Protein 3WO6 (pdb70)

Solvent-accessible surface area: 13050 Å² total; per-residue (Å²): 129,160,99,83,120,79,63,113,66,101,15,88,59,48,117,137,89,6,131,58,22,22,130,52,1,24,44,19,0,104,138,63,146,32,25,18,0,85,0,0,38,65,0,2,64,78,18,51,92,78,14,52,94,56,52,90,59,27,60,70,46,62,62,30,54,68,111,17,54,99,47,15,54,56,16,106,88,78,18,86,92,102,77,88,100,72,114,64,38,46,87,87,52,114,129,48,32,114,32,41,42,76,171,110,63,42,60,81,110,62,37,71,116,20,82,64,58,62,120,44,31,40,85,4,0,49,48,0,1,79,114,8,128,86,0,96,151,50,87,33,131,122,6,45,0,16,57,81,21,183,104,8,0,100,49,1,1,100,20,4,65,99,32,37,93,77,70,84,97,107,119,78,62,33,117,74,80,28,120,73,67,11,80,114,26,35,110,44,7,72,84,52,16,1,0,8,4,10,20,72,14,22,4,9,77,39,19,38,122,71,54,132

Structure (mmCIF, N/CA/C/O backbone):
data_3WO6
#
_entry.id   3WO6
#
_cell.length_a   43.926
_cell.length_b   60.631
_cell.length_c   58.903
_cell.angle_alpha   90.000
_cell.angle_beta   100.350
_cell.angle_gamma   90.000
#
_symmetry.space_group_name_H-M   'P 1 21 1'
#
loop_
_entity.id
_entity.type
_entity.pdbx_description
1 polymer 'Membrane protein insertase YidC 2'
2 non-polymer 'CADMIUM ION'
3 non-polymer '(2R)-2,3-dihydroxypropyl (9Z)-octadec-9-enoate'
4 water water
#
loop_
_atom_site.group_PDB
_atom_site.id
_atom_site.type_symbol
_atom_site.label_atom_id
_atom_site.label_alt_id
_atom_site.label_comp_id
_atom_site.label_asym_id
_atom_site.label_entity_id
_atom_site.label_seq_id
_atom_site.pdbx_PDB_ins_code
_atom_site.Cartn_x
_atom_site.Cartn_y
_atom_site.Cartn_z
_atom_site.occupancy
_atom_site.B_iso_or_equiv
_atom_site.auth_seq_id
_atom_site.auth_comp_id
_atom_site.auth_asym_id
_atom_site.auth_atom_id
_atom_site.pdbx_PDB_model_num
ATOM 1 N N . GLY A 1 1 ? 106.326 10.542 35.537 1.00 75.84 25 GLY A N 1
ATOM 2 C CA . GLY A 1 1 ? 104.885 10.714 35.565 1.00 76.87 25 GLY A CA 1
ATOM 3 C C . GLY A 1 1 ? 104.445 11.316 36.882 1.00 76.72 25 GLY A C 1
ATOM 4 O O . GLY A 1 1 ? 105.164 11.226 37.875 1.00 78.37 25 GLY A O 1
ATOM 5 N N . GLN A 1 2 ? 103.267 11.932 36.897 1.00 77.07 26 GLN A N 1
ATOM 6 C CA . GLN A 1 2 ? 102.786 12.603 38.098 1.00 74.93 26 GLN A CA 1
ATOM 7 C C . GLN A 1 2 ? 102.648 11.617 39.250 1.00 69.83 26 GLN A C 1
ATOM 8 O O . GLN A 1 2 ? 102.417 10.427 39.035 1.00 69.99 26 GLN A O 1
ATOM 14 N N . ASP A 1 3 ? 102.809 12.120 40.470 1.00 62.14 27 ASP A N 1
ATOM 15 C CA . ASP A 1 3 ? 102.741 11.283 41.659 1.00 55.29 27 ASP A CA 1
ATOM 16 C C . ASP A 1 3 ? 101.334 10.722 41.825 1.00 52.36 27 ASP A C 1
ATOM 17 O O . ASP A 1 3 ? 100.357 11.472 41.818 1.00 49.75 27 ASP A O 1
ATOM 22 N N . PRO A 1 4 ? 101.228 9.394 41.973 1.00 50.15 28 PRO A N 1
ATOM 23 C CA . PRO A 1 4 ? 99.939 8.700 42.059 1.00 48.29 28 PRO A CA 1
ATOM 24 C C . PRO A 1 4 ? 99.237 8.886 43.402 1.00 51.28 28 PRO A C 1
ATOM 25 O O . PRO A 1 4 ? 98.143 8.355 43.580 1.00 52.28 28 PRO A O 1
ATOM 29 N N . ILE A 1 5 ? 99.847 9.623 44.326 1.00 52.79 29 ILE A N 1
ATOM 30 C CA . ILE A 1 5 ? 99.251 9.832 45.643 1.00 53.88 29 ILE A CA 1
ATOM 31 C C . ILE A 1 5 ? 97.929 10.591 45.542 1.00 54.34 29 ILE A C 1
ATOM 32 O O . ILE A 1 5 ? 97.041 10.427 46.377 1.00 54.46 29 ILE A O 1
ATOM 37 N N . THR A 1 6 ? 97.796 11.411 44.505 1.00 55.38 30 THR A N 1
ATOM 38 C CA . THR A 1 6 ? 96.588 12.199 44.312 1.00 55.59 30 THR A CA 1
ATOM 39 C C . THR A 1 6 ? 95.445 11.336 43.790 1.00 53.22 30 THR A C 1
ATOM 40 O O . THR A 1 6 ? 94.364 11.307 44.376 1.00 55.24 30 THR A O 1
ATOM 44 N N . SER A 1 7 ? 95.693 10.628 42.692 1.00 51.16 31 SER A N 1
ATOM 45 C CA . SER A 1 7 ? 94.662 9.820 42.049 1.00 50.30 31 SER A CA 1
ATOM 46 C C . SER A 1 7 ? 94.251 8.616 42.893 1.00 51.21 31 SER A C 1
ATOM 47 O O . SER A 1 7 ? 93.070 8.274 42.963 1.00 51.46 31 SER A O 1
ATOM 50 N N . GLU A 1 8 ? 95.225 7.977 43.533 1.00 51.57 32 GLU A N 1
ATOM 51 C CA . GLU A 1 8 ? 94.951 6.800 44.354 1.00 53.64 32 GLU A CA 1
ATOM 52 C C . GLU A 1 8 ? 94.135 7.137 45.597 1.00 50.00 32 GLU A C 1
ATOM 53 O O . GLU A 1 8 ? 93.210 6.409 45.951 1.00 48.48 32 GLU A O 1
ATOM 59 N N . SER A 1 9 ? 94.483 8.238 46.257 1.00 47.90 33 SER A N 1
ATOM 60 C CA . SER A 1 9 ? 93.752 8.680 47.439 1.00 47.59 33 SER A CA 1
ATOM 61 C C . SER A 1 9 ? 92.323 9.062 47.071 1.00 47.22 33 SER A C 1
ATOM 62 O O . SER A 1 9 ? 91.376 8.702 47.769 1.00 46.81 33 SER A O 1
ATOM 65 N N . GLU A 1 10 ? 92.178 9.791 45.970 1.00 47.05 34 GLU A N 1
ATOM 66 C CA . GLU A 1 10 ? 90.861 10.151 45.462 1.00 48.33 34 GLU A CA 1
ATOM 67 C C . GLU A 1 10 ? 90.128 8.912 44.961 1.00 44.17 34 GLU A C 1
ATOM 68 O O . GLU A 1 10 ? 88.903 8.827 45.046 1.00 44.07 34 GLU A O 1
ATOM 74 N N . GLY A 1 11 ? 90.888 7.951 44.446 1.00 38.90 35 GLY A N 1
ATOM 75 C CA . GLY A 1 11 ? 90.324 6.695 43.986 1.00 34.99 35 GLY A CA 1
ATOM 76 C C . GLY A 1 11 ? 89.737 5.885 45.126 1.00 38.66 35 GLY A C 1
ATOM 77 O O . GLY A 1 11 ? 88.709 5.229 44.967 1.00 40.08 35 GLY A O 1
ATOM 78 N N . ILE A 1 12 ? 90.396 5.929 46.281 1.00 42.51 36 ILE A N 1
ATOM 79 C CA . ILE A 1 12 ? 89.911 5.232 47.467 1.00 42.01 36 ILE A CA 1
ATOM 80 C C . ILE A 1 12 ? 88.615 5.866 47.956 1.00 38.96 36 ILE A C 1
ATOM 81 O O . ILE A 1 12 ? 87.656 5.169 48.291 1.00 39.72 36 ILE A O 1
ATOM 86 N N . TRP A 1 13 ? 88.593 7.194 47.979 1.00 38.10 37 TRP A N 1
ATOM 87 C CA . TRP A 1 13 ? 87.416 7.945 48.399 1.00 39.07 37 TRP A CA 1
ATOM 88 C C . TRP A 1 13 ? 86.226 7.710 47.473 1.00 37.31 37 TRP A C 1
ATOM 89 O O . TRP A 1 13 ? 85.100 7.529 47.932 1.00 39.30 37 TRP A O 1
ATOM 100 N N . ASN A 1 14 ? 86.480 7.711 46.168 1.00 36.09 38 ASN A N 1
ATOM 101 C CA . ASN A 1 14 ? 85.415 7.537 45.187 1.00 37.27 38 ASN A CA 1
ATOM 102 C C . ASN A 1 14 ? 84.826 6.129 45.168 1.00 38.67 38 ASN A C 1
ATOM 103 O O . ASN A 1 14 ? 83.616 5.957 45.028 1.00 39.63 38 ASN A O 1
ATOM 108 N N . HIS A 1 15 ? 85.687 5.127 45.311 1.00 40.42 39 HIS A N 1
ATOM 109 C CA . HIS A 1 15 ? 85.279 3.736 45.140 1.00 42.09 39 HIS A CA 1
ATOM 110 C C . HIS A 1 15 ? 84.716 3.089 46.405 1.00 43.12 39 HIS A C 1
ATOM 111 O O . HIS A 1 15 ? 83.804 2.267 46.330 1.00 44.76 39 HIS A O 1
ATOM 118 N N . PHE A 1 16 ? 85.252 3.456 47.564 1.00 44.69 40 PHE A N 1
ATOM 119 C CA . PHE A 1 16 ? 84.857 2.799 48.808 1.00 46.13 40 PHE A CA 1
ATOM 120 C C . PHE A 1 16 ? 84.003 3.670 49.725 1.00 45.95 40 PHE A C 1
ATOM 121 O O . PHE A 1 16 ? 83.452 3.185 50.712 1.00 47.34 40 PHE A O 1
ATOM 129 N N . PHE A 1 17 ? 83.890 4.953 49.401 1.00 43.79 41 PHE A N 1
ATOM 130 C CA . PHE A 1 17 ? 83.057 5.849 50.192 1.00 44.88 41 PHE A CA 1
ATOM 131 C C . PHE A 1 17 ? 81.906 6.430 49.378 1.00 45.68 41 PHE A C 1
ATOM 132 O O . PHE A 1 17 ? 80.742 6.302 49.756 1.00 44.53 41 PHE A O 1
ATOM 140 N N . VAL A 1 18 ? 82.238 7.065 48.260 1.00 45.37 42 VAL A N 1
ATOM 141 C CA . VAL A 1 18 ? 81.234 7.722 47.432 1.00 43.25 42 VAL A CA 1
ATOM 142 C C . VAL A 1 18 ? 80.344 6.719 46.705 1.00 44.94 42 VAL A C 1
ATOM 143 O O . VAL A 1 18 ? 79.116 6.818 46.755 1.00 42.96 42 VAL A O 1
ATOM 147 N N . TYR A 1 19 ? 80.965 5.754 46.034 1.00 42.95 43 TYR A N 1
ATOM 148 C CA . TYR A 1 19 ? 80.220 4.772 45.248 1.00 41.06 43 TYR A CA 1
ATOM 149 C C . TYR A 1 19 ? 79.228 3.900 46.038 1.00 43.46 43 TYR A C 1
ATOM 150 O O . TYR A 1 19 ? 78.081 3.757 45.617 1.00 41.43 43 TYR A O 1
ATOM 159 N N . PRO A 1 20 ? 79.657 3.310 47.174 1.00 47.01 44 PRO A N 1
ATOM 160 C CA . PRO A 1 20 ? 78.685 2.502 47.921 1.00 46.48 44 PRO A CA 1
ATOM 161 C C . PRO A 1 20 ? 77.492 3.326 48.400 1.00 42.09 44 PRO A C 1
ATOM 162 O O . PRO A 1 20 ? 76.369 2.822 48.423 1.00 40.23 44 PRO A O 1
ATOM 166 N N . MET A 1 21 ? 77.737 4.579 48.773 1.00 39.29 45 MET A N 1
ATOM 167 C CA . MET A 1 21 ? 76.661 5.478 49.171 1.00 39.53 45 MET A CA 1
ATOM 168 C C . MET A 1 21 ? 75.760 5.784 47.979 1.00 38.92 45 MET A C 1
ATOM 169 O O . MET A 1 21 ? 74.536 5.802 48.101 1.00 34.63 45 MET A O 1
ATOM 174 N N . SER A 1 22 ? 76.379 6.021 46.827 1.00 41.74 46 SER A N 1
ATOM 175 C CA . SER A 1 22 ? 75.644 6.309 45.601 1.00 42.38 46 SER A CA 1
ATOM 176 C C . SER A 1 22 ? 74.849 5.094 45.131 1.00 42.96 46 SER A C 1
ATOM 177 O O . SER A 1 22 ? 73.693 5.217 44.720 1.00 37.47 46 SER A O 1
ATOM 180 N N . TRP A 1 23 ? 75.47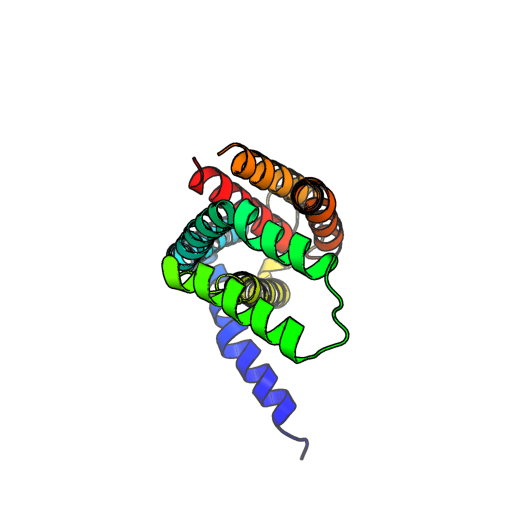8 3.924 45.193 1.00 40.96 47 TRP A N 1
ATOM 181 C CA . TRP A 1 23 ? 74.831 2.674 44.807 1.00 39.65 47 TRP A CA 1
ATOM 182 C C . TRP A 1 23 ? 73.621 2.376 45.69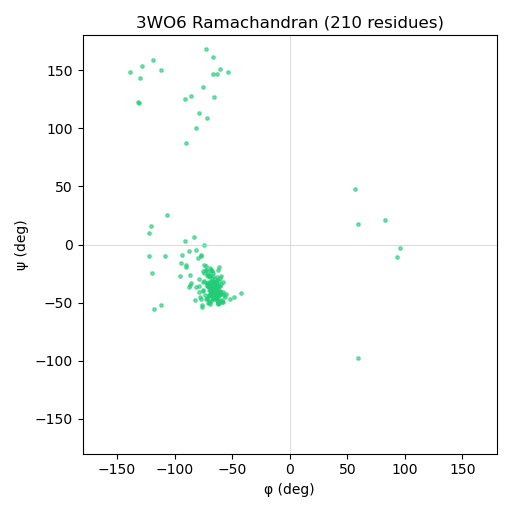2 1.00 41.43 47 TRP A C 1
ATOM 183 O O . TRP A 1 23 ? 72.605 1.872 45.219 1.00 41.76 47 TRP A O 1
ATOM 194 N N . LEU A 1 24 ? 73.739 2.698 46.976 1.00 44.28 48 LEU A N 1
ATOM 195 C CA . LEU A 1 24 ? 72.676 2.431 47.937 1.00 45.86 48 LEU A CA 1
ATOM 196 C C . LEU A 1 24 ? 71.450 3.296 47.656 1.00 45.52 48 LEU A C 1
ATOM 197 O O . LEU A 1 24 ? 70.315 2.829 47.737 1.00 43.67 48 LEU A O 1
ATOM 202 N N . ILE A 1 25 ? 71.691 4.557 47.318 1.00 45.22 49 ILE A N 1
ATOM 203 C CA . ILE A 1 25 ? 70.614 5.499 47.033 1.00 43.32 49 ILE A CA 1
ATOM 204 C C . ILE A 1 25 ? 69.851 5.127 45.760 1.00 44.87 49 ILE A C 1
ATOM 205 O O . ILE A 1 25 ? 68.620 5.115 45.747 1.00 47.83 49 ILE A O 1
ATOM 210 N N . THR A 1 26 ? 70.585 4.812 44.697 1.00 43.69 50 THR A N 1
ATOM 211 C CA . THR A 1 26 ? 69.971 4.496 43.409 1.00 43.61 50 THR A CA 1
ATOM 212 C C . THR A 1 26 ? 69.248 3.152 43.415 1.00 46.03 50 THR A C 1
ATOM 213 O O . THR A 1 26 ? 68.211 2.998 42.770 1.00 49.33 50 THR A O 1
ATOM 217 N N . THR A 1 27 ? 69.801 2.180 44.135 1.00 45.01 51 THR A N 1
ATOM 218 C CA . THR A 1 27 ? 69.194 0.855 44.220 1.00 45.57 51 THR A CA 1
ATOM 219 C C . THR A 1 27 ? 67.820 0.922 44.877 1.00 49.01 51 THR A C 1
ATOM 220 O O . THR A 1 27 ? 66.852 0.352 44.372 1.00 51.75 51 THR A O 1
ATOM 224 N N . VAL A 1 28 ? 67.742 1.624 46.002 1.00 49.71 52 VAL A N 1
ATOM 225 C CA . VAL A 1 28 ? 66.479 1.799 46.706 1.00 48.98 52 VAL A CA 1
ATOM 226 C C . VAL A 1 28 ? 65.497 2.596 45.850 1.00 48.27 52 VAL A C 1
ATOM 227 O O . VAL A 1 28 ? 64.312 2.271 45.786 1.00 49.16 52 VAL A O 1
ATOM 231 N N . ALA A 1 29 ? 66.001 3.629 45.183 1.00 46.32 53 ALA A N 1
ATOM 232 C CA . ALA A 1 29 ? 65.172 4.465 44.321 1.00 43.39 53 ALA A CA 1
ATOM 233 C C . ALA A 1 29 ? 64.602 3.675 43.146 1.00 47.83 53 ALA A C 1
ATOM 234 O O . ALA A 1 29 ? 63.446 3.860 42.766 1.00 49.91 53 ALA A O 1
ATOM 236 N N . ASN A 1 30 ? 65.418 2.797 42.572 1.00 49.76 54 ASN A N 1
ATOM 237 C CA . ASN A 1 30 ? 64.969 1.958 41.465 1.00 49.30 54 ASN A CA 1
ATOM 238 C C . ASN A 1 30 ? 63.915 0.947 41.905 1.00 49.28 54 ASN A C 1
ATOM 239 O O . ASN A 1 30 ? 63.031 0.584 41.130 1.00 48.87 54 ASN A O 1
ATOM 244 N N . LEU A 1 31 ? 64.015 0.501 43.154 1.00 48.86 55 LEU A N 1
ATOM 245 C CA . LEU A 1 31 ? 63.018 -0.390 43.734 1.00 51.60 55 LEU A CA 1
ATOM 246 C C . LEU A 1 31 ? 61.720 0.357 44.020 1.00 53.84 55 LEU A C 1
ATOM 247 O O . LEU A 1 31 ? 60.654 -0.250 44.128 1.00 56.40 55 LEU A O 1
ATOM 252 N N . LEU A 1 32 ? 61.819 1.677 44.144 1.00 51.00 56 LEU A N 1
ATOM 253 C CA . LEU A 1 32 ? 60.653 2.515 44.397 1.00 47.31 56 LEU A CA 1
ATOM 254 C C . LEU A 1 32 ? 60.263 3.306 43.151 1.00 48.76 56 LEU A C 1
ATOM 255 O O . LEU A 1 32 ? 59.649 4.369 43.245 1.00 49.63 56 LEU A O 1
ATOM 260 N N . ASN A 1 33 ? 60.630 2.773 41.988 1.00 51.50 57 ASN A N 1
ATOM 261 C CA . ASN A 1 33 ? 60.277 3.365 40.699 1.00 55.39 57 ASN A CA 1
ATOM 262 C C . ASN A 1 33 ? 60.737 4.811 40.512 1.00 53.56 57 ASN A C 1
ATOM 263 O O . ASN A 1 33 ? 59.960 5.669 40.091 1.00 56.86 57 ASN A O 1
ATOM 268 N N . GLY A 1 34 ? 62.001 5.074 40.828 1.00 45.81 58 GLY A N 1
ATOM 269 C CA . GLY A 1 34 ? 62.593 6.376 40.577 1.00 40.52 58 GLY A CA 1
ATOM 270 C C . GLY A 1 34 ? 62.307 7.424 41.636 1.00 41.49 58 GLY A C 1
ATOM 271 O O . GLY A 1 34 ? 62.410 8.622 41.372 1.00 45.04 58 GLY A O 1
ATOM 272 N N . SER A 1 35 ? 61.950 6.981 42.837 1.00 39.60 59 SER A N 1
ATOM 273 C CA . SER A 1 35 ? 61.696 7.905 43.938 1.00 37.38 59 SER A CA 1
ATOM 274 C C . SER A 1 35 ? 62.967 8.168 44.741 1.00 36.69 59 SER A C 1
ATOM 275 O O . SER A 1 35 ? 63.238 7.493 45.734 1.00 36.20 59 SER A O 1
ATOM 278 N N . TYR A 1 36 ? 63.746 9.154 44.308 1.00 35.18 60 TYR A N 1
ATOM 279 C CA . TYR A 1 36 ? 64.991 9.481 44.991 1.00 36.92 60 TYR A CA 1
ATOM 280 C C . TYR A 1 36 ? 64.748 10.211 46.308 1.00 37.57 60 TYR A C 1
ATOM 281 O O . TYR A 1 36 ? 65.630 10.274 47.162 1.00 38.17 60 TYR A O 1
ATOM 290 N N . GLY A 1 37 ? 63.545 10.752 46.470 1.00 34.55 61 GLY A N 1
ATOM 291 C CA . GLY A 1 37 ? 63.167 11.390 47.717 1.00 35.13 61 GLY A CA 1
ATOM 292 C C . GLY A 1 37 ? 62.987 10.374 48.828 1.00 37.61 61 GLY A C 1
ATOM 293 O O . GLY A 1 37 ? 63.534 10.530 49.920 1.00 39.91 61 GLY A O 1
ATOM 294 N N . LEU A 1 38 ? 62.218 9.326 48.546 1.00 37.67 62 LEU A N 1
ATOM 295 C CA . LEU A 1 38 ? 61.969 8.270 49.520 1.00 40.84 62 LEU A CA 1
ATOM 296 C C . LEU A 1 38 ? 63.228 7.453 49.786 1.00 38.77 62 LEU A C 1
ATOM 297 O O . LEU A 1 38 ? 63.429 6.947 50.890 1.00 38.87 62 LEU A O 1
ATOM 302 N N . SER A 1 39 ? 64.072 7.330 48.766 1.00 37.98 63 SER A N 1
ATOM 303 C CA . SER A 1 39 ? 65.337 6.617 48.896 1.00 36.77 63 SER A CA 1
ATOM 304 C C . SER A 1 39 ? 66.237 7.289 49.928 1.00 37.40 63 SER A C 1
ATOM 305 O O . SER A 1 39 ? 66.748 6.632 50.833 1.00 40.71 63 SER A O 1
ATOM 308 N N . ILE A 1 40 ? 66.422 8.599 49.788 1.00 35.91 64 ILE A N 1
ATOM 309 C CA . ILE A 1 40 ? 67.235 9.370 50.725 1.00 36.64 64 ILE A CA 1
ATOM 310 C C . ILE A 1 40 ? 66.702 9.232 52.149 1.00 39.43 64 ILE A C 1
ATOM 311 O O . ILE A 1 40 ? 67.472 9.088 53.099 1.00 41.08 64 ILE A O 1
ATOM 316 N N . ILE A 1 41 ? 65.380 9.263 52.283 1.00 42.30 65 ILE A N 1
ATOM 317 C CA . ILE A 1 41 ? 64.735 9.075 53.577 1.00 41.67 65 ILE A CA 1
ATOM 318 C C . ILE A 1 41 ? 65.036 7.693 54.144 1.00 39.96 65 ILE A C 1
ATOM 319 O O . ILE A 1 41 ? 65.459 7.563 55.292 1.00 41.31 65 ILE A O 1
ATOM 324 N N . ILE A 1 42 ? 64.820 6.663 53.332 1.00 37.34 66 ILE A N 1
ATOM 325 C CA . ILE A 1 42 ? 65.080 5.292 53.755 1.00 39.48 66 ILE A CA 1
ATOM 326 C C . ILE A 1 42 ? 66.557 5.081 54.085 1.00 40.41 66 ILE A C 1
ATOM 327 O O . ILE A 1 42 ? 66.892 4.557 55.149 1.00 41.36 66 ILE A O 1
ATOM 332 N N . VAL A 1 43 ? 67.431 5.504 53.176 1.00 40.18 67 VAL A N 1
ATOM 333 C CA . VAL A 1 43 ? 68.874 5.376 53.369 1.00 41.89 67 VAL A CA 1
ATOM 334 C C . VAL A 1 43 ? 69.343 6.071 54.651 1.00 44.94 67 VAL A C 1
ATOM 335 O O . VAL A 1 43 ? 70.148 5.520 55.403 1.00 44.60 67 VAL A O 1
ATOM 339 N N . THR A 1 44 ? 68.823 7.270 54.900 1.00 46.31 68 THR A N 1
ATOM 340 C CA . THR A 1 44 ? 69.148 8.015 56.116 1.00 45.98 68 THR A CA 1
ATOM 341 C C . THR A 1 44 ? 68.750 7.231 57.364 1.00 43.83 68 THR A C 1
ATOM 342 O O . THR A 1 44 ? 69.491 7.189 58.345 1.00 38.81 68 THR A O 1
ATOM 346 N N . ILE A 1 45 ? 67.576 6.609 57.317 1.00 47.16 69 ILE A N 1
ATOM 347 C CA . ILE A 1 45 ? 67.110 5.778 58.419 1.00 48.60 69 ILE A CA 1
ATOM 348 C C . ILE A 1 45 ? 67.998 4.544 58.563 1.00 50.39 69 ILE A C 1
ATOM 349 O O . ILE A 1 45 ? 68.346 4.147 59.676 1.00 52.99 69 ILE A O 1
ATOM 354 N N . LEU A 1 46 ? 68.373 3.952 57.433 1.00 51.02 70 LEU A N 1
ATOM 355 C CA . LEU A 1 46 ? 69.271 2.799 57.430 1.00 53.88 70 LEU A CA 1
ATOM 356 C C . LEU A 1 46 ? 70.622 3.140 58.056 1.00 54.51 70 LEU A C 1
ATOM 357 O O . LEU A 1 46 ? 71.168 2.355 58.830 1.00 57.71 70 LEU A O 1
ATOM 362 N N . ILE A 1 47 ? 71.153 4.310 57.714 1.00 51.84 71 ILE A N 1
ATOM 363 C CA . ILE A 1 47 ? 72.409 4.783 58.287 1.00 50.05 71 ILE A CA 1
ATOM 364 C C . ILE A 1 47 ? 72.289 4.917 59.803 1.00 53.77 71 ILE A C 1
ATOM 365 O O . ILE A 1 47 ? 73.203 4.556 60.547 1.00 52.87 71 ILE A O 1
ATOM 370 N N . ARG A 1 48 ? 71.146 5.424 60.253 1.00 55.54 72 ARG A N 1
ATOM 371 C CA . ARG A 1 48 ? 70.887 5.599 61.677 1.00 56.66 72 ARG A CA 1
ATOM 372 C C . ARG A 1 48 ? 70.839 4.270 62.426 1.00 57.31 72 ARG A C 1
ATOM 373 O O . ARG A 1 48 ? 71.320 4.170 63.554 1.00 58.57 72 ARG A O 1
ATOM 381 N N . LEU A 1 49 ? 70.259 3.255 61.793 1.00 57.71 73 LEU A N 1
ATOM 382 C CA . LEU A 1 49 ? 70.161 1.933 62.403 1.00 61.82 73 LEU A CA 1
ATOM 383 C C . LEU A 1 49 ? 71.537 1.295 62.565 1.00 68.11 73 LEU A C 1
ATOM 384 O O . LEU A 1 49 ? 71.749 0.472 63.455 1.00 72.41 73 LEU A O 1
ATOM 389 N N . ALA A 1 50 ? 72.470 1.686 61.702 1.00 68.40 74 ALA A N 1
ATOM 390 C CA . ALA A 1 50 ? 73.835 1.179 61.768 1.00 67.91 74 ALA A CA 1
ATOM 391 C C . ALA A 1 50 ? 74.629 1.892 62.859 1.00 68.30 74 ALA A C 1
ATOM 392 O O . ALA A 1 50 ? 75.466 1.284 63.526 1.00 69.60 74 ALA A O 1
ATOM 394 N N . LEU A 1 51 ? 74.359 3.181 63.036 1.00 67.55 75 LEU A N 1
ATOM 395 C CA . LEU A 1 51 ? 75.046 3.978 64.047 1.00 67.25 75 LEU A CA 1
ATOM 396 C C . LEU A 1 51 ? 74.461 3.737 65.432 1.00 68.70 75 LEU A C 1
ATOM 397 O O . LEU A 1 51 ? 75.041 4.147 66.438 1.00 68.18 75 LEU A O 1
ATOM 402 N N . LEU A 1 52 ? 73.310 3.070 65.471 1.00 69.53 76 LEU A N 1
ATOM 403 C CA . LEU A 1 52 ? 72.551 2.879 66.709 1.00 72.51 76 LEU A CA 1
ATOM 404 C C . LEU A 1 52 ? 73.338 2.303 67.902 1.00 77.51 76 LEU A C 1
ATOM 405 O O . LEU A 1 52 ? 73.230 2.827 69.010 1.00 78.19 76 LEU A O 1
ATOM 410 N N . PRO A 1 53 ? 74.122 1.226 67.691 1.00 81.54 77 PRO A N 1
ATOM 411 C CA . PRO A 1 53 ? 74.920 0.740 68.825 1.00 83.42 77 PRO A CA 1
ATOM 412 C C . PRO A 1 53 ? 75.955 1.765 69.283 1.00 82.93 77 PRO A C 1
ATOM 413 O O . PRO A 1 53 ? 76.159 1.942 70.486 1.00 84.98 77 PRO A O 1
ATOM 417 N N . LEU A 1 54 ? 76.596 2.432 68.329 1.00 79.62 78 LEU A N 1
ATOM 418 C CA . LEU A 1 54 ? 77.587 3.453 68.642 1.00 77.58 78 LEU A CA 1
ATOM 419 C C . LEU A 1 54 ? 76.911 4.676 69.251 1.00 77.20 78 LEU A C 1
ATOM 420 O O . LEU A 1 54 ? 77.481 5.358 70.104 1.00 77.97 78 LEU A O 1
ATOM 425 N N . THR A 1 55 ? 75.686 4.944 68.807 1.00 75.16 79 THR A N 1
ATOM 426 C CA . THR A 1 55 ? 74.911 6.070 69.311 1.00 72.88 79 THR A CA 1
ATOM 427 C C . THR A 1 55 ? 74.488 5.837 70.760 1.00 73.31 79 THR A C 1
ATOM 428 O O . THR A 1 55 ? 74.572 6.740 71.594 1.00 71.46 79 THR A O 1
ATOM 432 N N . LEU A 1 56 ? 74.042 4.619 71.052 1.00 74.67 80 LEU A N 1
ATOM 433 C CA . LEU A 1 56 ? 73.603 4.260 72.398 1.00 77.55 80 LEU A CA 1
ATOM 434 C C . LEU A 1 56 ? 74.744 4.317 73.410 1.00 81.25 80 LEU A C 1
ATOM 435 O O . LEU A 1 56 ? 74.540 4.693 74.565 1.00 82.98 80 LEU A O 1
ATOM 440 N N . LYS A 1 57 ? 75.941 3.941 72.972 1.00 81.28 81 LYS A N 1
ATOM 441 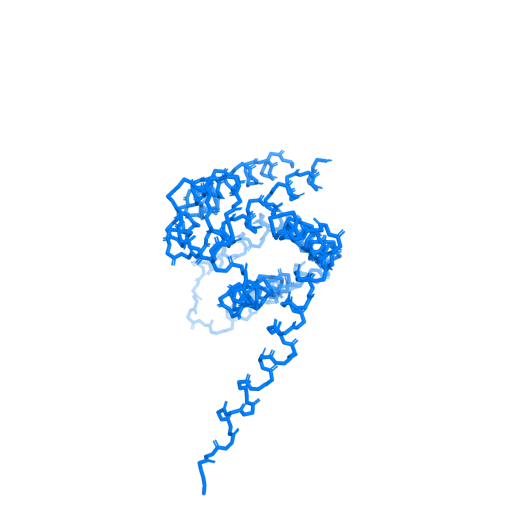C CA . LYS A 1 57 ? 77.114 3.969 73.836 1.00 80.69 81 LYS A CA 1
ATOM 442 C C . LYS A 1 57 ? 77.510 5.404 74.165 1.00 82.84 81 LYS A C 1
ATOM 443 O O . LYS A 1 57 ? 77.937 5.701 75.281 1.00 83.73 81 LYS A O 1
ATOM 445 N N . GLN A 1 58 ? 77.363 6.292 73.187 1.00 84.95 82 GLN A N 1
ATOM 446 C CA . GLN A 1 58 ? 77.695 7.698 73.375 1.00 88.01 82 GLN A CA 1
ATOM 447 C C . GLN A 1 58 ? 76.699 8.379 74.308 1.00 91.46 82 GLN A C 1
ATOM 448 O O . GLN A 1 58 ? 77.031 9.357 74.979 1.00 92.39 82 GLN A O 1
ATOM 450 N N . GLN A 1 59 ? 75.478 7.856 74.345 1.00 93.58 83 GLN A N 1
ATOM 451 C CA . GLN A 1 59 ? 74.435 8.402 75.206 1.00 94.48 83 GLN A CA 1
ATOM 452 C C . GLN A 1 59 ? 74.586 7.897 76.638 1.00 94.03 83 GLN A C 1
ATOM 453 O O . GLN A 1 59 ? 74.334 8.631 77.594 1.00 93.58 83 GLN A O 1
ATOM 455 N N . LYS A 1 60 ? 74.999 6.641 76.778 1.00 94.08 84 LYS A N 1
ATOM 456 C CA . LYS A 1 60 ? 75.188 6.037 78.092 1.00 95.68 84 LYS A CA 1
ATOM 457 C C . LYS A 1 60 ? 76.364 6.671 78.828 1.00 97.88 84 LYS A C 1
ATOM 458 O O . LYS A 1 60 ? 76.299 6.909 80.034 1.00 98.06 84 LYS A O 1
ATOM 460 N N . SER A 1 61 ? 77.438 6.940 78.093 1.00 98.74 85 SER A N 1
ATOM 461 C CA . SER A 1 61 ? 78.632 7.545 78.669 1.00 99.87 85 SER A CA 1
ATOM 462 C C . SER A 1 61 ? 78.392 9.011 79.016 1.00 99.58 85 SER A C 1
ATOM 463 O O . SER A 1 61 ? 78.944 9.526 79.989 1.00 101.26 85 SER A O 1
ATOM 466 N N . MET A 1 62 ? 77.567 9.675 78.213 1.00 97.71 86 MET A N 1
ATOM 467 C CA . MET A 1 62 ? 77.235 11.078 78.437 1.00 97.17 86 MET A CA 1
ATOM 468 C C . MET A 1 62 ? 76.476 11.255 79.747 1.00 98.80 86 MET A C 1
ATOM 469 O O . MET A 1 62 ? 76.607 12.279 80.419 1.00 98.91 86 MET A O 1
ATOM 471 N N . ARG A 1 63 ? 75.679 10.252 80.101 1.00 100.05 87 ARG A N 1
ATOM 472 C CA . ARG A 1 63 ? 74.929 10.272 81.350 1.00 100.00 87 ARG A CA 1
ATOM 473 C C . ARG A 1 63 ? 75.867 10.068 82.532 1.00 99.67 87 ARG A C 1
ATOM 474 O O . ARG A 1 63 ? 75.646 10.608 83.616 1.00 99.17 87 ARG A O 1
ATOM 476 N N . ALA A 1 64 ? 76.916 9.282 82.312 1.00 99.84 88 ALA A N 1
ATOM 477 C CA . ALA A 1 64 ? 77.913 9.020 83.342 1.00 100.61 88 ALA A CA 1
ATOM 478 C C . ALA A 1 64 ? 78.704 10.283 83.659 1.00 101.14 88 ALA A C 1
ATOM 479 O O . ALA A 1 64 ? 79.021 10.553 84.816 1.00 100.69 88 ALA A O 1
ATOM 481 N N . MET A 1 65 ? 79.014 11.056 82.623 1.00 101.97 89 MET A N 1
ATOM 482 C CA . MET A 1 65 ? 79.762 12.298 82.784 1.00 102.88 89 MET A CA 1
ATOM 483 C C . MET A 1 65 ? 78.945 13.344 83.538 1.00 104.86 89 MET A C 1
ATOM 484 O O . MET A 1 65 ? 79.500 14.270 84.130 1.00 104.03 89 MET A O 1
ATOM 486 N N . GLN A 1 66 ? 77.625 13.188 83.511 1.00 106.62 90 GLN A N 1
ATOM 487 C CA . GLN A 1 66 ? 76.724 14.101 84.204 1.00 107.91 90 GLN A CA 1
ATOM 488 C C . GLN A 1 66 ? 76.742 13.847 85.708 1.00 108.70 90 GLN A C 1
ATOM 489 O O . GLN A 1 66 ? 76.404 14.725 86.503 1.00 107.71 90 GLN A O 1
ATOM 491 N N . VAL A 1 67 ? 77.134 12.636 86.088 1.00 110.76 91 VAL A N 1
ATOM 492 C CA . VAL A 1 67 ? 77.256 12.268 87.492 1.00 113.76 91 VAL A CA 1
ATOM 493 C C . VAL A 1 67 ? 78.564 12.822 88.046 1.00 114.47 91 VAL A C 1
ATOM 494 O O . VAL A 1 67 ? 78.669 13.155 89.227 1.00 115.32 91 VAL A O 1
ATOM 498 N N . ILE A 1 68 ? 79.554 12.935 87.168 1.00 113.62 92 ILE A N 1
ATOM 499 C CA . ILE A 1 68 ? 80.897 13.356 87.548 1.00 113.23 92 ILE A CA 1
ATOM 500 C C . ILE A 1 68 ? 81.023 14.884 87.536 1.00 112.57 92 ILE A C 1
ATOM 501 O O . ILE A 1 68 ? 81.821 15.458 88.281 1.00 112.61 92 ILE A O 1
ATOM 506 N N . ARG A 1 69 ? 80.196 15.529 86.715 1.00 111.71 93 ARG A N 1
ATOM 507 C CA . ARG A 1 69 ? 80.186 16.990 86.569 1.00 110.77 93 ARG A CA 1
ATOM 508 C C . ARG A 1 69 ? 80.304 17.809 87.870 1.00 111.12 93 ARG A C 1
ATOM 509 O O . ARG A 1 69 ? 81.012 18.814 87.895 1.00 111.35 93 ARG A O 1
ATOM 511 N N . PRO A 1 70 ? 79.608 17.397 88.947 1.00 110.44 94 PRO A N 1
ATOM 512 C CA . PRO A 1 70 ? 79.853 18.120 90.202 1.00 108.41 94 PRO A CA 1
ATOM 513 C C . PRO A 1 70 ? 81.232 17.826 90.792 1.00 103.82 94 PRO A C 1
ATOM 514 O O . PRO A 1 70 ? 81.859 18.720 91.361 1.00 101.36 94 PRO A O 1
ATOM 518 N N . GLU A 1 71 ? 81.695 16.588 90.650 1.00 101.61 95 GLU A N 1
ATOM 519 C CA . GLU A 1 71 ? 82.944 16.152 91.271 1.00 100.53 95 GLU A CA 1
ATOM 520 C C . GLU A 1 71 ? 84.198 16.661 90.557 1.00 100.86 95 GLU A C 1
ATOM 521 O O . GLU A 1 71 ? 85.084 17.238 91.187 1.00 101.15 95 GLU A O 1
ATOM 523 N N . MET A 1 72 ? 84.274 16.440 89.248 1.00 100.51 96 MET A N 1
ATOM 524 C CA . MET A 1 72 ? 85.456 16.820 88.477 1.00 98.78 96 MET A CA 1
ATOM 525 C C . MET A 1 72 ? 85.625 18.332 88.381 1.00 97.07 96 MET A C 1
ATOM 526 O O . MET A 1 72 ? 86.741 18.844 88.463 1.00 98.34 96 MET A O 1
ATOM 528 N N . GLU A 1 73 ? 84.515 19.041 88.203 1.00 94.51 97 GLU A N 1
ATOM 529 C CA . GLU A 1 73 ? 84.549 20.497 88.114 1.00 92.11 97 GLU A CA 1
ATOM 530 C C . GLU A 1 73 ? 84.962 21.108 89.446 1.00 90.86 97 GLU A C 1
ATOM 531 O O . GLU A 1 73 ? 85.475 22.225 89.491 1.00 92.39 97 GLU A O 1
ATOM 533 N N . ALA A 1 74 ? 84.733 20.370 90.528 1.00 88.29 98 ALA A N 1
ATOM 534 C CA . ALA A 1 74 ? 85.165 20.798 91.853 1.00 86.02 98 ALA A CA 1
ATOM 535 C C . ALA A 1 74 ? 86.681 20.694 91.967 1.00 83.47 98 ALA A C 1
ATOM 536 O O . ALA A 1 74 ? 87.323 21.520 92.614 1.00 83.14 98 ALA A O 1
ATOM 538 N N . ILE A 1 75 ? 87.246 19.671 91.333 1.00 82.05 99 ILE A N 1
ATOM 539 C CA . ILE A 1 75 ? 88.692 19.498 91.292 1.00 82.37 99 ILE A CA 1
ATOM 540 C C . ILE A 1 75 ? 89.329 20.623 90.484 1.00 86.33 99 ILE A C 1
ATOM 541 O O . ILE A 1 75 ? 90.316 21.225 90.905 1.00 86.44 99 ILE A O 1
ATOM 546 N N . GLN A 1 76 ? 88.749 20.909 89.323 1.00 89.82 100 GLN A N 1
ATOM 547 C CA . GLN A 1 76 ? 89.230 21.996 88.478 1.00 92.46 100 GLN A CA 1
ATOM 548 C C . GLN A 1 76 ? 89.001 23.359 89.129 1.00 94.36 100 GLN A C 1
ATOM 549 O O . GLN A 1 76 ? 89.749 24.302 88.882 1.00 96.05 100 GLN A O 1
ATOM 555 N N . LYS A 1 77 ? 87.969 23.453 89.963 1.00 93.73 101 LYS A N 1
ATOM 556 C CA . LYS A 1 77 ? 87.706 24.668 90.726 1.00 92.44 101 LYS A CA 1
ATOM 557 C C . LYS A 1 77 ? 88.755 24.804 91.818 1.00 92.89 101 LYS A C 1
ATOM 558 O O . LYS A 1 77 ? 89.167 25.908 92.175 1.00 93.75 101 LYS A O 1
ATOM 561 N N . LYS A 1 78 ? 89.185 23.663 92.340 1.00 92.00 102 LYS A N 1
ATOM 562 C CA . LYS A 1 78 ? 90.209 23.622 93.372 1.00 89.47 102 LYS A CA 1
ATOM 563 C C . LYS A 1 78 ? 91.579 24.026 92.837 1.00 91.44 102 LYS A C 1
ATOM 564 O O . LYS A 1 78 ? 92.263 24.862 93.428 1.00 92.36 102 LYS A O 1
ATOM 570 N N . TYR A 1 79 ? 91.978 23.424 91.719 1.00 92.63 103 TYR A N 1
ATOM 571 C CA . TYR A 1 79 ? 93.287 23.696 91.130 1.00 94.15 103 TYR A CA 1
ATOM 572 C C . TYR A 1 79 ? 93.338 25.022 90.376 1.00 96.86 103 TYR A C 1
ATOM 573 O O . TYR A 1 79 ? 94.410 25.467 89.967 1.00 97.46 103 TYR A O 1
ATOM 582 N N . LYS A 1 80 ? 92.180 25.648 90.189 1.00 96.25 104 LYS A N 1
ATOM 583 C CA . LYS A 1 80 ? 92.129 26.981 89.601 1.00 95.77 104 LYS A CA 1
ATOM 584 C C . LYS A 1 80 ? 92.596 28.004 90.626 1.00 97.88 104 LYS A C 1
ATOM 585 O O . LYS A 1 80 ? 93.066 29.087 90.275 1.00 98.69 104 LYS A O 1
ATOM 587 N N . GLU A 1 81 ? 92.460 27.647 91.899 1.00 98.96 105 GLU A N 1
ATOM 588 C CA . GLU A 1 81 ? 92.870 28.513 92.996 1.00 99.31 105 GLU A CA 1
ATOM 589 C C . GLU A 1 81 ? 94.340 28.298 93.337 1.00 98.35 105 GLU A C 1
ATOM 590 O O . GLU A 1 81 ? 95.051 29.242 93.684 1.00 100.65 105 GLU A O 1
ATOM 592 N N . LYS A 1 82 ? 94.788 27.050 93.238 1.00 116.62 106 LYS A N 1
ATOM 593 C CA . LYS A 1 82 ? 96.176 26.704 93.529 1.00 113.56 106 LYS A CA 1
ATOM 594 C C . LYS A 1 82 ? 97.145 27.313 92.523 1.00 115.75 106 LYS A C 1
ATOM 595 O O . LYS A 1 82 ? 96.753 27.703 91.423 1.00 116.28 106 LYS A O 1
ATOM 601 N N . ALA A 1 83 ? 98.413 27.386 92.911 1.00 117.35 107 ALA A N 1
ATOM 602 C CA . ALA A 1 83 ? 99.457 27.907 92.038 1.00 120.70 107 ALA A CA 1
ATOM 603 C C . ALA A 1 83 ? 99.877 26.854 91.017 1.00 121.81 107 ALA A C 1
ATOM 604 O O . ALA A 1 83 ? 100.458 25.828 91.371 1.00 120.63 107 ALA A O 1
ATOM 606 N N . SER A 1 84 ? 99.579 27.120 89.749 1.00 122.89 108 SER A N 1
ATOM 607 C CA . SER A 1 84 ? 99.861 26.177 88.672 1.00 123.37 108 SER A CA 1
ATOM 608 C C . SER A 1 84 ? 101.303 26.257 88.174 1.00 122.92 108 SER A C 1
ATOM 609 O O . SER A 1 84 ? 101.662 25.608 87.191 1.00 123.86 108 SER A O 1
ATOM 612 N N . LYS A 1 85 ? 102.124 27.049 88.859 1.00 121.46 109 LYS A N 1
ATOM 613 C CA . LYS A 1 85 ? 103.511 27.264 88.454 1.00 120.38 109 LYS A CA 1
ATOM 614 C C . LYS A 1 85 ? 104.342 25.984 88.494 1.00 117.14 109 LYS A C 1
ATOM 615 O O . LYS A 1 85 ? 105.287 25.822 87.720 1.00 117.23 109 LYS A O 1
ATOM 617 N N . ASP A 1 86 ? 103.987 25.080 89.401 1.00 113.03 110 ASP A N 1
ATOM 618 C CA . ASP A 1 86 ? 104.701 23.818 89.551 1.00 108.06 110 ASP A CA 1
ATOM 619 C C . ASP A 1 86 ? 104.069 22.749 88.665 1.00 104.45 110 ASP A C 1
ATOM 620 O O . ASP A 1 86 ? 102.868 22.499 88.752 1.00 105.62 110 ASP A O 1
ATOM 625 N N . PRO A 1 87 ? 104.880 22.122 87.798 1.00 100.04 111 PRO A N 1
ATOM 626 C CA . PRO A 1 87 ? 104.431 21.002 86.963 1.00 97.26 111 PRO A CA 1
ATOM 627 C C . PRO A 1 87 ? 103.926 19.828 87.800 1.00 92.08 111 PRO A C 1
ATOM 628 O O . PRO A 1 87 ? 103.087 19.057 87.332 1.00 92.44 111 PRO A O 1
ATOM 632 N N . LYS A 1 88 ? 104.437 19.698 89.021 1.00 85.95 112 LYS A N 1
ATOM 633 C CA . LYS A 1 88 ? 104.023 18.626 89.921 1.00 80.32 112 LYS A CA 1
ATOM 634 C C . LYS A 1 88 ? 102.605 18.846 90.443 1.00 75.43 112 LYS A C 1
ATOM 635 O O . LYS A 1 88 ? 101.923 17.896 90.826 1.00 72.72 112 LYS A O 1
ATOM 637 N N . VAL A 1 89 ? 102.170 20.103 90.460 1.00 74.78 113 VAL A N 1
ATOM 638 C CA . VAL A 1 89 ? 100.807 20.435 90.862 1.00 76.32 113 VAL A CA 1
ATOM 639 C C . VAL A 1 89 ? 99.813 19.905 89.834 1.00 77.20 113 VAL A C 1
ATOM 640 O O . VAL A 1 89 ? 98.788 19.320 90.188 1.00 75.24 113 VAL A O 1
ATOM 644 N N . GLN A 1 90 ? 100.133 20.109 88.560 1.00 77.71 114 GLN A N 1
ATOM 645 C CA . GLN A 1 90 ? 99.294 19.632 87.467 1.00 76.72 114 GLN A CA 1
ATOM 646 C C . GLN A 1 90 ? 99.229 18.107 87.450 1.00 75.47 114 GLN A C 1
ATOM 647 O O . GLN A 1 90 ? 98.213 17.525 87.069 1.00 77.17 114 GLN A O 1
ATOM 649 N N . GLN A 1 91 ? 100.318 17.466 87.864 1.00 73.50 115 GLN A N 1
ATOM 650 C CA . GLN A 1 91 ? 100.370 16.010 87.939 1.00 73.64 115 GLN A CA 1
ATOM 651 C C . GLN A 1 91 ? 99.406 15.474 88.991 1.00 72.08 115 GLN A C 1
ATOM 652 O O . GLN A 1 91 ? 98.684 14.506 88.748 1.00 74.06 115 GLN A O 1
ATOM 658 N N . GLU A 1 92 ? 99.404 16.107 90.160 1.00 67.82 116 GLU A N 1
ATOM 659 C CA . GLU A 1 92 ? 98.516 15.710 91.246 1.00 63.45 116 GLU A CA 1
ATOM 660 C C . GLU A 1 92 ? 97.059 15.894 90.835 1.00 63.44 116 GLU A C 1
ATOM 661 O O . GLU A 1 92 ? 96.191 15.110 91.220 1.00 60.91 116 GLU A O 1
ATOM 667 N N . MET A 1 93 ? 96.803 16.929 90.040 1.00 64.96 117 MET A N 1
ATOM 668 C CA . MET A 1 93 ? 95.475 17.164 89.488 1.00 67.06 117 MET A CA 1
ATOM 669 C C . MET A 1 93 ? 95.090 16.031 88.541 1.00 68.62 117 MET A C 1
ATOM 670 O O . MET A 1 93 ? 93.942 15.586 88.522 1.00 68.65 117 MET A O 1
ATOM 675 N N . GLN A 1 94 ? 96.061 15.568 87.761 1.00 69.39 118 GLN A N 1
ATOM 676 C CA . GLN A 1 94 ? 95.841 14.479 86.817 1.00 71.36 118 GLN A CA 1
ATOM 677 C C . GLN A 1 94 ? 95.522 13.178 87.549 1.00 71.67 118 GLN A C 1
ATOM 678 O O . GLN A 1 94 ? 94.681 12.395 87.105 1.00 72.83 118 GLN A O 1
ATOM 684 N N . LYS A 1 95 ? 96.195 12.957 88.675 1.00 70.87 119 LYS A N 1
ATOM 685 C CA . LYS A 1 95 ? 95.973 11.760 89.479 1.00 68.81 119 LYS A CA 1
ATOM 686 C C . LYS A 1 95 ? 94.569 11.732 90.074 1.00 67.69 119 LYS A C 1
ATOM 687 O O . LYS A 1 95 ? 93.957 10.669 90.184 1.00 68.65 119 LYS A O 1
ATOM 693 N N . GLU A 1 96 ? 94.063 12.900 90.460 1.00 66.19 120 GLU A N 1
ATOM 694 C CA . GLU A 1 96 ? 92.722 12.995 91.025 1.00 65.05 120 GLU A CA 1
ATOM 695 C C . GLU A 1 96 ? 91.658 12.753 89.962 1.00 65.34 120 GLU A C 1
ATOM 696 O O . GLU A 1 96 ? 90.713 11.998 90.182 1.00 65.31 120 GLU A O 1
ATOM 702 N N . LEU A 1 97 ? 91.819 13.399 88.811 1.00 66.65 121 LEU A N 1
ATOM 703 C CA . LEU A 1 97 ? 90.881 13.246 87.704 1.00 69.65 121 LEU A CA 1
ATOM 704 C C . LEU A 1 97 ? 90.840 11.806 87.206 1.00 73.97 121 LEU A C 1
ATOM 705 O O . LEU A 1 97 ? 89.775 11.283 86.882 1.00 75.80 121 LEU A O 1
ATOM 710 N N . LEU A 1 98 ? 92.006 11.169 87.151 1.00 76.75 122 LEU A N 1
ATOM 711 C CA . LEU A 1 98 ? 92.103 9.783 86.709 1.00 80.37 122 LEU A CA 1
ATOM 712 C C . LEU A 1 98 ? 91.447 8.836 87.709 1.00 80.82 122 LEU A C 1
ATOM 713 O O . LEU A 1 98 ? 90.784 7.874 87.323 1.00 82.97 122 LEU A O 1
ATOM 718 N N . GLY A 1 99 ? 91.635 9.118 88.995 1.00 80.43 123 GLY A N 1
ATOM 719 C CA . GLY A 1 99 ? 91.067 8.302 90.053 1.00 82.70 123 GLY A CA 1
ATOM 720 C C . GLY A 1 99 ? 89.551 8.295 90.038 1.00 87.73 123 GLY A C 1
ATOM 721 O O . GLY A 1 99 ? 88.923 7.283 90.351 1.00 86.26 123 GLY A O 1
ATOM 722 N N . LEU A 1 100 ? 88.962 9.431 89.677 1.00 93.96 124 LEU A N 1
ATOM 723 C CA . LEU A 1 100 ? 87.514 9.539 89.548 1.00 100.31 124 LEU A CA 1
ATOM 724 C C . LEU A 1 100 ? 87.005 8.611 88.453 1.00 103.67 124 LEU A C 1
ATOM 725 O O . LEU A 1 100 ? 86.034 7.878 88.644 1.00 105.13 124 LEU A O 1
ATOM 730 N N . TYR A 1 101 ? 87.674 8.648 87.306 1.00 104.26 125 TYR A N 1
ATOM 731 C CA . TYR A 1 101 ? 87.288 7.841 86.156 1.00 104.66 125 TYR A CA 1
ATOM 732 C C . TYR A 1 101 ? 87.511 6.358 86.431 1.00 107.34 125 TYR A C 1
ATOM 733 O O . TYR A 1 101 ? 86.738 5.512 85.985 1.00 109.20 125 TYR A O 1
ATOM 742 N N . GLN A 1 102 ? 88.573 6.053 87.171 1.00 108.23 126 GLN A N 1
ATOM 743 C CA . GLN A 1 102 ? 88.923 4.671 87.485 1.00 109.13 126 GLN A CA 1
ATOM 744 C C . GLN A 1 102 ? 87.948 4.047 88.479 1.00 110.43 126 GLN A C 1
ATOM 745 O O . GLN A 1 102 ? 87.754 2.831 88.491 1.00 110.70 126 GLN A O 1
ATOM 747 N N . LYS A 1 103 ? 87.336 4.885 89.309 1.00 111.46 127 LYS A N 1
ATOM 748 C CA . LYS A 1 103 ? 86.387 4.416 90.312 1.00 112.22 127 LYS A CA 1
ATOM 749 C C . LYS A 1 103 ? 85.081 3.981 89.653 1.00 114.99 127 LYS A C 1
ATOM 750 O O . LYS A 1 103 ? 84.283 3.256 90.249 1.00 115.58 127 LYS A O 1
ATOM 756 N N . HIS A 1 104 ? 84.873 4.429 88.419 1.00 117.11 128 HIS A N 1
ATOM 757 C CA . HIS A 1 104 ? 83.639 4.157 87.694 1.00 120.69 128 HIS A CA 1
ATOM 758 C C . HIS A 1 104 ? 83.903 3.374 86.412 1.00 122.45 128 HIS A C 1
ATOM 759 O O . HIS A 1 104 ? 83.019 2.686 85.901 1.00 123.25 128 HIS A O 1
ATOM 766 N N . GLY A 1 105 ? 85.122 3.487 85.893 1.00 123.23 129 GLY A N 1
ATOM 767 C CA . GLY A 1 105 ? 85.492 2.817 84.659 1.00 125.17 129 GLY A CA 1
ATOM 768 C C . GLY A 1 105 ? 85.359 3.730 83.456 1.00 127.95 129 GLY A C 1
ATOM 769 O O . GLY A 1 105 ? 85.679 3.344 82.330 1.00 130.28 129 GLY A O 1
ATOM 770 N N . VAL A 1 106 ? 84.882 4.946 83.702 1.00 127.49 130 VAL A N 1
ATOM 771 C CA . VAL A 1 106 ? 84.700 5.946 82.656 1.00 127.93 130 VAL A CA 1
ATOM 772 C C . VAL A 1 106 ? 86.042 6.319 82.030 1.00 128.40 130 VAL A C 1
ATOM 773 O O . VAL A 1 106 ? 87.073 6.302 82.700 1.00 126.27 130 VAL A O 1
ATOM 777 N N . ASN A 1 107 ? 86.029 6.634 80.739 1.00 131.27 131 ASN A N 1
ATOM 778 C CA . ASN A 1 107 ? 87.240 7.049 80.045 1.00 133.09 131 ASN A CA 1
ATOM 779 C C . ASN A 1 107 ? 87.037 8.328 79.238 1.00 136.77 131 ASN A C 1
ATOM 780 O O . ASN A 1 107 ? 86.175 8.382 78.361 1.00 137.19 131 ASN A O 1
ATOM 782 N N . PRO A 1 108 ? 87.834 9.364 79.536 1.00 139.45 132 PRO A N 1
ATOM 783 C CA . PRO A 1 108 ? 87.788 10.621 78.783 1.00 143.06 132 PRO A CA 1
ATOM 784 C C . PRO A 1 108 ? 88.404 10.443 77.399 1.00 146.18 132 PRO A C 1
ATOM 785 O O . PRO A 1 108 ? 89.036 9.415 77.146 1.00 146.59 132 PRO A O 1
ATOM 789 N N . MET A 1 109 ? 88.209 11.425 76.521 1.00 147.87 133 MET A N 1
ATOM 790 C CA . MET A 1 109 ? 88.669 11.350 75.133 1.00 149.81 133 MET A CA 1
ATOM 791 C C . MET A 1 109 ? 88.051 10.161 74.395 1.00 151.19 133 MET A C 1
ATOM 792 O O . MET A 1 109 ? 88.539 9.741 73.346 1.00 152.04 133 MET A O 1
ATOM 794 N N . ALA A 1 110 ? 86.972 9.629 74.961 1.00 151.20 134 ALA A N 1
ATOM 795 C CA . ALA A 1 110 ? 86.230 8.529 74.364 1.00 151.91 134 ALA A CA 1
ATOM 796 C C . ALA A 1 110 ? 84.754 8.899 74.349 1.00 153.07 134 ALA A C 1
ATOM 797 O O . ALA A 1 110 ? 84.259 9.540 75.276 1.00 151.94 134 ALA A O 1
ATOM 799 N N . GLY A 1 111 ? 84.052 8.500 73.294 1.00 155.41 135 GLY A N 1
ATOM 800 C CA . GLY A 1 111 ? 82.671 8.905 73.112 1.00 157.10 135 GLY A CA 1
ATOM 801 C C . GLY A 1 111 ? 82.613 10.158 72.261 1.00 157.74 135 GLY A C 1
ATOM 802 O O . GLY A 1 111 ? 81.545 10.575 71.812 1.00 159.89 135 GLY A O 1
ATOM 803 N N . CYS A 1 112 ? 83.779 10.762 72.050 1.00 154.91 136 CYS A N 1
ATOM 804 C CA . CYS A 1 112 ? 83.917 11.894 71.146 1.00 154.34 136 CYS A CA 1
ATOM 805 C C . CYS A 1 112 ? 84.257 11.371 69.755 1.00 154.66 136 CYS A C 1
ATOM 806 O O . CYS A 1 112 ? 84.490 12.141 68.823 1.00 155.00 136 CYS A O 1
ATOM 808 N N . LEU A 1 113 ? 84.288 10.048 69.639 1.00 154.66 137 LEU A N 1
ATOM 809 C CA . LEU A 1 113 ? 84.512 9.365 68.366 1.00 156.62 137 LEU A CA 1
ATOM 810 C C . LEU A 1 113 ? 83.332 9.438 67.379 1.00 160.45 137 LEU A C 1
ATOM 811 O O . LEU A 1 113 ? 83.549 9.710 66.197 1.00 161.32 137 LEU A O 1
ATOM 816 N N . PRO A 1 114 ? 82.086 9.193 67.845 1.00 98.95 138 PRO A N 1
ATOM 817 C CA . PRO A 1 114 ? 80.968 9.275 66.895 1.00 97.90 138 PRO A CA 1
ATOM 818 C C . PRO A 1 114 ? 80.788 10.658 66.272 1.00 96.19 138 PRO A C 1
ATOM 819 O O . PRO A 1 114 ? 80.148 10.777 65.229 1.00 96.64 138 PRO A O 1
ATOM 823 N N . LEU A 1 115 ? 81.347 11.687 66.899 1.00 94.72 139 LEU A N 1
ATOM 824 C CA . LEU A 1 115 ? 81.306 13.029 66.334 1.00 94.88 139 LEU A CA 1
ATOM 825 C C . LEU A 1 115 ? 82.175 13.098 65.082 1.00 94.54 139 LEU A C 1
ATOM 826 O O . LEU A 1 115 ? 81.989 13.966 64.228 1.00 94.28 139 LEU A O 1
ATOM 828 N N . PHE A 1 116 ? 83.121 12.171 64.980 1.00 93.82 140 PHE A N 1
ATOM 829 C CA . PHE A 1 116 ? 84.060 12.144 63.865 1.00 91.67 140 PHE A CA 1
ATOM 830 C C . PHE A 1 116 ? 83.603 11.217 62.742 1.00 87.92 140 PHE A C 1
ATOM 831 O O . PHE A 1 116 ? 84.116 11.291 61.627 1.00 86.83 140 PHE A O 1
ATOM 833 N N . ILE A 1 117 ? 82.644 10.344 63.035 1.00 85.79 141 ILE A N 1
ATOM 834 C CA . ILE A 1 117 ? 82.164 9.393 62.037 1.00 83.94 141 ILE A CA 1
ATOM 835 C C . ILE A 1 117 ? 80.996 9.967 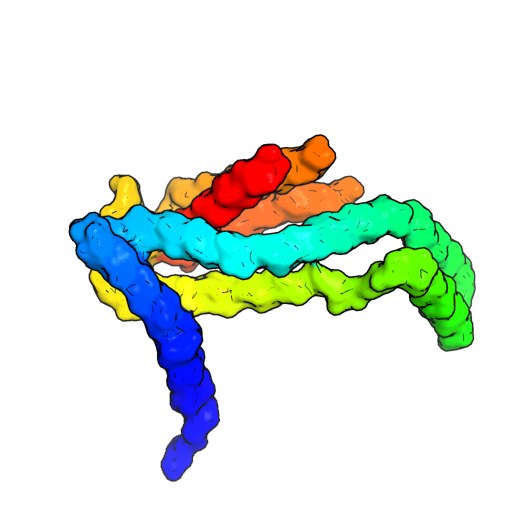61.231 1.00 81.60 141 ILE A C 1
ATOM 836 O O . ILE A 1 117 ? 80.697 9.497 60.135 1.00 80.85 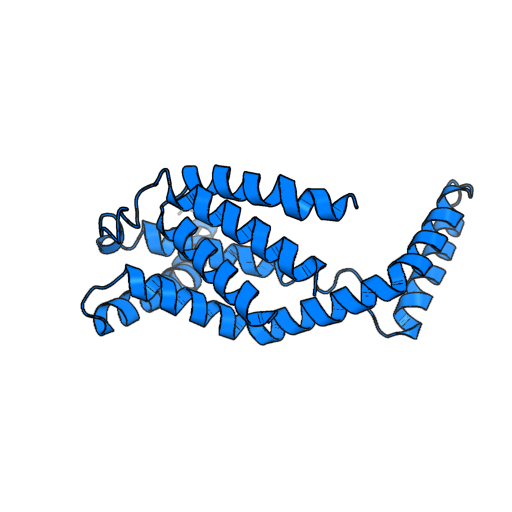141 ILE A O 1
ATOM 841 N N . GLN A 1 118 ? 80.350 10.993 61.774 1.00 79.43 142 GLN A N 1
ATOM 842 C CA . GLN A 1 118 ? 79.242 11.649 61.088 1.00 74.21 142 GLN A CA 1
ATOM 843 C C . GLN A 1 118 ? 79.734 12.447 59.885 1.00 69.04 142 GLN A C 1
ATOM 844 O O . GLN A 1 118 ? 78.994 12.664 58.928 1.00 68.99 142 GLN A O 1
ATOM 850 N N . LEU A 1 119 ? 80.990 12.876 59.942 1.00 66.72 143 LEU A N 1
ATOM 851 C CA . LEU A 1 119 ? 81.570 13.710 58.891 1.00 63.97 143 LEU A CA 1
ATOM 852 C C . LEU A 1 119 ? 81.801 12.990 57.551 1.00 59.84 143 LEU A C 1
ATOM 853 O O . LEU A 1 119 ? 81.372 13.487 56.511 1.00 56.80 143 LEU A O 1
ATOM 858 N N . PRO A 1 120 ? 82.480 11.824 57.559 1.00 59.80 144 PRO A N 1
ATOM 859 C CA . PRO A 1 120 ? 82.698 11.175 56.261 1.00 55.98 144 PRO A CA 1
ATOM 860 C C . PRO A 1 120 ? 81.419 10.568 55.689 1.00 48.81 144 PRO A C 1
ATOM 861 O O . PRO A 1 120 ? 81.301 10.432 54.473 1.00 48.09 144 PRO A O 1
ATOM 865 N N . ILE A 1 121 ? 80.480 10.203 56.556 1.00 48.05 145 ILE A N 1
ATOM 866 C CA . ILE A 1 121 ? 79.175 9.731 56.106 1.00 46.25 145 ILE A CA 1
ATOM 867 C C . ILE A 1 121 ? 78.433 10.872 55.415 1.00 42.05 145 ILE A C 1
ATOM 868 O O . ILE A 1 121 ? 77.824 10.687 54.360 1.00 41.06 145 ILE A O 1
ATOM 873 N N . LEU A 1 122 ? 78.505 12.055 56.016 1.00 42.53 146 LEU A N 1
ATOM 874 C CA . LEU A 1 122 ? 77.892 13.252 55.457 1.00 43.30 146 LEU A CA 1
ATOM 875 C C . LEU A 1 122 ? 78.586 13.651 54.163 1.00 44.25 146 LEU A C 1
ATOM 876 O O . LEU A 1 122 ? 77.947 14.118 53.220 1.00 46.36 146 LEU A O 1
ATOM 881 N N . MET A 1 123 ? 79.900 13.457 54.125 1.00 45.02 147 MET A N 1
ATOM 882 C CA . MET A 1 123 ? 80.703 13.854 52.975 1.00 42.80 147 MET A CA 1
ATOM 883 C C . MET A 1 123 ? 80.484 12.914 51.793 1.00 42.00 147 MET A C 1
ATOM 884 O O . MET A 1 123 ? 80.341 13.358 50.654 1.00 39.63 147 MET A O 1
ATOM 889 N N . ALA A 1 124 ? 80.459 11.615 52.073 1.00 40.73 148 ALA A N 1
ATOM 890 C CA . ALA A 1 124 ? 80.198 10.615 51.045 1.00 39.29 148 ALA A CA 1
ATOM 891 C C . ALA A 1 124 ? 78.791 10.785 50.482 1.00 43.09 148 ALA A C 1
ATOM 892 O O . ALA A 1 124 ? 78.565 10.593 49.287 1.00 42.97 148 ALA A O 1
ATOM 894 N N . PHE A 1 125 ? 77.850 11.147 51.350 1.00 43.58 149 PHE A N 1
ATOM 895 C CA . PHE A 1 125 ? 76.475 11.410 50.938 1.00 42.80 149 PHE A CA 1
ATOM 896 C C . PHE A 1 125 ? 76.435 12.630 50.026 1.00 45.07 149 PHE A C 1
ATOM 897 O O . PHE A 1 125 ? 75.747 12.638 49.006 1.00 46.80 149 PHE A O 1
ATOM 905 N N . TYR A 1 126 ? 77.190 13.655 50.407 1.00 41.80 150 TYR A N 1
ATOM 906 C CA . TYR A 1 126 ? 77.251 14.907 49.663 1.00 41.54 150 TYR A CA 1
ATOM 907 C C . TYR A 1 126 ? 77.798 14.717 48.249 1.00 41.23 150 TYR A C 1
ATOM 908 O O . TYR A 1 126 ? 77.277 15.291 47.292 1.00 41.59 150 TYR A O 1
ATOM 917 N N . PHE A 1 127 ? 78.847 13.911 48.123 1.00 41.09 151 PHE A N 1
ATOM 918 C CA . PHE A 1 127 ? 79.440 13.629 46.819 1.00 40.16 151 PHE A CA 1
ATOM 919 C C . PHE A 1 127 ? 78.566 12.683 46.000 1.00 40.88 151 PHE A C 1
ATOM 920 O O . PHE A 1 127 ? 78.537 12.760 44.773 1.00 43.58 151 PHE A O 1
ATOM 928 N N . ALA A 1 128 ? 77.856 11.791 46.684 1.00 41.49 152 ALA A N 1
ATOM 929 C CA . ALA A 1 128 ? 76.935 10.878 46.016 1.00 40.22 152 ALA A CA 1
ATOM 930 C C . ALA A 1 128 ? 75.795 11.650 45.359 1.00 38.90 152 ALA A C 1
ATOM 931 O O . ALA A 1 128 ? 75.347 11.300 44.270 1.00 38.56 152 ALA A O 1
ATOM 933 N N . ILE A 1 129 ? 75.332 12.701 46.030 1.00 40.42 153 ILE A N 1
ATOM 934 C CA . ILE A 1 129 ? 74.281 13.560 45.493 1.00 39.52 153 ILE A CA 1
ATOM 935 C C . ILE A 1 129 ? 74.783 14.348 44.287 1.00 40.47 153 ILE A C 1
ATOM 936 O O . ILE A 1 129 ? 74.087 14.476 43.281 1.00 36.19 153 ILE A O 1
ATOM 941 N N . MET A 1 130 ? 76.001 14.869 44.395 1.00 44.26 154 MET A N 1
ATOM 942 C CA . MET A 1 130 ? 76.590 15.683 43.337 1.00 46.84 154 MET A CA 1
ATOM 943 C C . MET A 1 130 ? 76.901 14.891 42.073 1.00 50.66 154 MET A C 1
ATOM 944 O O . MET A 1 130 ? 76.701 15.383 40.962 1.00 55.93 154 MET A O 1
ATOM 949 N N . ARG A 1 131 ? 77.396 13.670 42.243 1.00 48.17 155 ARG A N 1
ATOM 950 C CA . ARG A 1 131 ? 77.875 12.882 41.111 1.00 49.93 155 ARG A CA 1
ATOM 951 C C . ARG A 1 131 ? 76.812 11.996 40.466 1.00 51.24 155 ARG A C 1
ATOM 952 O O . ARG A 1 131 ? 76.983 11.544 39.334 1.00 51.40 155 ARG A O 1
ATOM 960 N N . THR A 1 132 ? 75.720 11.744 41.179 1.00 53.60 156 THR A N 1
ATOM 961 C CA . THR A 1 132 ? 74.608 11.006 40.593 1.00 56.55 156 THR A CA 1
ATOM 962 C C . THR A 1 132 ? 73.766 11.966 39.761 1.00 57.37 156 THR A C 1
ATOM 963 O O . THR A 1 132 ? 72.956 12.725 40.296 1.00 53.31 156 THR A O 1
ATOM 967 N N . GLU A 1 133 ? 73.972 11.922 38.448 1.00 60.86 157 GLU A N 1
ATOM 968 C CA . GLU A 1 133 ? 73.389 12.893 37.526 1.00 64.98 157 GLU A CA 1
ATOM 969 C C . GLU A 1 133 ? 71.859 12.924 37.517 1.00 60.85 157 GLU A C 1
ATOM 970 O O . GLU A 1 133 ? 71.258 13.964 37.246 1.00 57.93 157 GLU A O 1
ATOM 976 N N . GLU A 1 134 ? 71.234 11.791 37.820 1.00 60.72 158 GLU A N 1
ATOM 977 C CA . GLU A 1 134 ? 69.776 11.703 37.800 1.00 59.99 158 GLU A CA 1
ATOM 978 C C . GLU A 1 134 ? 69.124 12.248 39.074 1.00 58.15 158 GLU A C 1
ATOM 979 O O . GLU A 1 134 ? 67.898 12.317 39.171 1.00 60.38 158 GLU A O 1
ATOM 985 N N . ILE A 1 135 ? 69.948 12.631 40.044 1.00 54.25 159 ILE A N 1
ATOM 986 C CA . ILE A 1 135 ? 69.457 13.227 41.284 1.00 51.17 159 ILE A CA 1
ATOM 987 C C . ILE A 1 135 ? 69.493 14.752 41.186 1.00 53.44 159 ILE A C 1
ATOM 988 O O . ILE A 1 135 ? 68.700 15.446 41.826 1.00 54.37 159 ILE A O 1
ATOM 993 N N . ARG A 1 136 ? 70.404 15.256 40.358 1.00 56.87 160 ARG A N 1
ATOM 994 C CA . ARG A 1 136 ? 70.683 16.690 40.252 1.00 60.34 160 ARG A CA 1
ATOM 995 C C . ARG A 1 136 ? 69.448 17.582 40.095 1.00 57.10 160 ARG A C 1
ATOM 996 O O . ARG A 1 136 ? 69.337 18.613 40.757 1.00 56.71 160 ARG A O 1
ATOM 1004 N N . TYR A 1 137 ? 68.522 17.186 39.227 1.00 56.98 161 TYR A N 1
ATOM 1005 C CA . TYR A 1 137 ? 67.313 17.980 39.012 1.00 55.65 161 TYR A CA 1
ATOM 1006 C C . TYR A 1 137 ? 66.022 17.221 39.323 1.00 50.28 161 TYR A C 1
ATOM 1007 O O . TYR A 1 137 ? 64.937 17.642 38.921 1.00 52.66 161 TYR A O 1
ATOM 1016 N N . HIS A 1 138 ? 66.142 16.110 40.042 1.00 44.22 162 HIS A N 1
ATOM 1017 C CA . HIS A 1 138 ? 64.970 15.346 40.458 1.00 43.66 162 HIS A CA 1
ATOM 1018 C C . HIS A 1 138 ? 64.210 16.093 41.547 1.00 44.12 162 HIS A C 1
ATOM 1019 O O . HIS A 1 138 ? 64.676 16.187 42.682 1.00 43.26 162 HIS A O 1
ATOM 1026 N N . THR A 1 139 ? 63.042 16.626 41.201 1.00 47.15 163 THR A N 1
ATOM 1027 C CA . THR A 1 139 ? 62.247 17.378 42.167 1.00 50.16 163 THR A CA 1
ATOM 1028 C C . THR A 1 139 ? 61.551 16.462 43.175 1.00 48.32 163 THR A C 1
ATOM 1029 O O . THR A 1 139 ? 60.992 15.423 42.818 1.00 47.47 163 THR A O 1
ATOM 1033 N N . PHE A 1 140 ? 61.619 16.849 44.443 1.00 47.13 164 PHE A N 1
ATOM 1034 C CA . PHE A 1 140 ? 60.930 16.136 45.507 1.00 44.98 164 PHE A CA 1
ATOM 1035 C C . PHE A 1 140 ? 60.178 17.153 46.349 1.00 45.59 164 PHE A C 1
ATOM 1036 O O . PHE A 1 140 ? 60.778 18.092 46.876 1.00 44.03 164 PHE A O 1
ATOM 1044 N N . LEU A 1 141 ? 58.866 16.960 46.462 1.00 45.68 165 LEU A N 1
ATOM 1045 C CA . LEU A 1 141 ? 57.974 17.928 47.094 1.00 44.84 165 LEU A CA 1
ATOM 1046 C C . LEU A 1 141 ? 58.036 19.277 46.379 1.00 47.99 165 LEU A C 1
ATOM 1047 O O . LEU A 1 141 ? 57.391 19.469 45.348 1.00 52.47 165 LEU A O 1
ATOM 1052 N N . TRP A 1 142 ? 58.822 20.204 46.918 1.00 48.63 166 TRP A N 1
ATOM 1053 C CA . TRP A 1 142 ? 58.932 21.536 46.328 1.00 50.75 166 TRP A CA 1
ATOM 1054 C C . TRP A 1 142 ? 60.369 21.900 45.957 1.00 51.08 166 TRP A C 1
ATOM 1055 O O . TRP A 1 142 ? 60.654 23.047 45.609 1.00 52.89 166 TRP A O 1
ATOM 1066 N N . PHE A 1 143 ? 61.270 20.926 46.024 1.00 47.38 167 PHE A N 1
ATOM 1067 C CA . PHE A 1 143 ? 62.689 21.200 45.819 1.00 45.41 167 PHE A CA 1
ATOM 1068 C C . PHE A 1 143 ? 63.399 20.143 44.976 1.00 45.10 167 PHE A C 1
ATOM 1069 O O . PHE A 1 143 ? 63.037 18.967 44.999 1.00 46.77 167 PHE A O 1
ATOM 1077 N N . ASP A 1 144 ? 64.409 20.579 44.228 1.00 42.09 168 ASP A N 1
ATOM 1078 C CA . ASP A 1 144 ? 65.276 19.668 43.492 1.00 43.62 168 ASP A CA 1
ATOM 1079 C C . ASP A 1 144 ? 66.390 19.187 44.416 1.00 42.57 168 ASP A C 1
ATOM 1080 O O . ASP A 1 144 ? 67.074 19.995 45.045 1.00 45.21 168 ASP A O 1
ATOM 1085 N N . LEU A 1 145 ? 66.568 17.871 44.493 1.00 37.97 169 LEU A N 1
ATOM 1086 C CA . LEU A 1 145 ? 67.503 17.269 45.441 1.00 39.04 169 LEU A CA 1
ATOM 1087 C C . LEU A 1 145 ? 68.949 17.730 45.258 1.00 40.92 169 LEU A C 1
ATOM 1088 O O . LEU A 1 145 ? 69.690 17.865 46.230 1.00 41.39 169 LEU A O 1
ATOM 1093 N N . GLY A 1 146 ? 69.346 17.976 44.015 1.00 40.38 170 GLY A N 1
ATOM 1094 C CA . GLY A 1 146 ? 70.702 18.410 43.736 1.00 39.33 170 GLY A CA 1
ATOM 1095 C C . GLY A 1 146 ? 70.884 19.915 43.815 1.00 41.25 170 GLY A C 1
ATOM 1096 O O . GLY A 1 146 ? 72.003 20.414 43.702 1.00 41.91 170 GLY A O 1
ATOM 1097 N N . GLN A 1 147 ? 6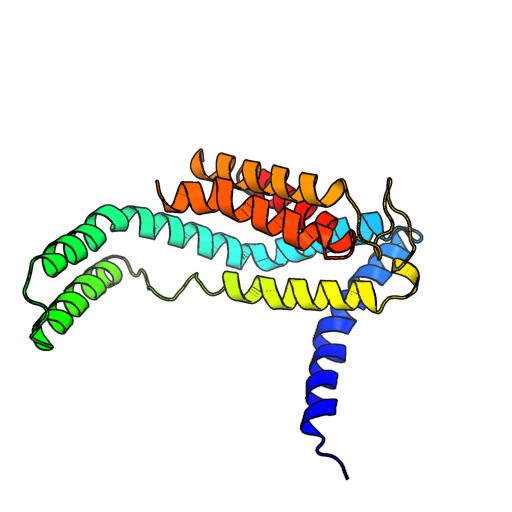9.785 20.639 44.011 1.00 42.57 171 GLN A N 1
ATOM 1098 C CA . GLN A 1 147 ? 69.823 22.101 44.031 1.00 44.16 171 GLN A CA 1
ATOM 1099 C C . GLN A 1 147 ? 69.531 22.672 45.418 1.00 45.34 171 GLN A C 1
ATOM 1100 O O . GLN A 1 147 ? 68.810 22.061 46.207 1.00 46.59 171 GLN A O 1
ATOM 1106 N N . PRO A 1 148 ? 70.107 23.846 45.723 1.00 46.39 172 PRO A N 1
ATOM 1107 C CA . PRO A 1 148 ? 69.859 24.512 47.006 1.00 46.42 172 PRO A CA 1
ATOM 1108 C C . PRO A 1 148 ? 68.413 24.974 47.131 1.00 48.42 172 PRO A C 1
ATOM 1109 O O . PRO A 1 148 ? 67.802 25.351 46.132 1.00 51.75 172 PRO A O 1
ATOM 1113 N N . ASP A 1 149 ? 67.878 24.942 48.347 1.00 47.45 173 ASP A N 1
ATOM 1114 C CA . ASP A 1 149 ? 66.510 25.381 48.601 1.00 47.57 173 ASP A CA 1
ATOM 1115 C C . ASP A 1 149 ? 66.490 26.387 49.747 1.00 50.23 173 ASP A C 1
ATOM 1116 O O . ASP A 1 149 ? 67.367 26.367 50.609 1.00 50.99 173 ASP A O 1
ATOM 1121 N N . TYR A 1 150 ? 65.492 27.265 49.750 1.00 52.74 174 TYR A N 1
ATOM 1122 C CA . TYR A 1 150 ? 65.377 28.292 50.782 1.00 53.96 174 TYR A CA 1
ATOM 1123 C C . TYR A 1 150 ? 64.715 27.762 52.050 1.00 53.29 174 TYR A C 1
ATOM 1124 O O . TYR A 1 150 ? 65.209 27.980 53.155 1.00 57.86 174 TYR A O 1
ATOM 1133 N N . ILE A 1 151 ? 63.597 27.064 51.880 1.00 49.64 175 ILE A N 1
ATOM 1134 C CA . ILE A 1 151 ? 62.749 26.676 53.003 1.00 47.03 175 ILE A CA 1
ATOM 1135 C C . ILE A 1 151 ? 63.292 25.500 53.813 1.00 42.28 175 ILE A C 1
ATOM 1136 O O . ILE A 1 151 ? 63.315 25.545 55.043 1.00 41.57 175 ILE A O 1
ATOM 1141 N N . LEU A 1 152 ? 63.719 24.451 53.116 1.00 38.05 176 LEU A N 1
ATOM 1142 C CA . LEU A 1 152 ? 64.153 23.210 53.762 1.00 38.31 176 LEU A CA 1
ATOM 1143 C C . LEU A 1 152 ? 65.261 23.344 54.826 1.00 41.05 176 LEU A C 1
ATOM 1144 O O . LEU A 1 152 ? 65.180 22.693 55.869 1.00 41.63 176 LEU A O 1
ATOM 1149 N N . PRO A 1 153 ? 66.300 24.165 54.570 1.00 42.93 177 PRO A N 1
ATOM 1150 C CA . PRO A 1 153 ? 67.315 24.344 55.617 1.00 45.29 177 PRO A CA 1
ATOM 1151 C C . PRO A 1 153 ? 66.751 24.868 56.939 1.00 47.08 177 PRO A C 1
ATOM 1152 O O . PRO A 1 153 ? 67.276 24.527 57.999 1.00 46.30 177 PRO A O 1
ATOM 1156 N N . PHE A 1 154 ? 65.702 25.682 56.879 1.00 49.77 178 PHE A N 1
ATOM 1157 C CA . PHE A 1 154 ? 65.067 26.182 58.094 1.00 49.50 178 PHE A CA 1
ATOM 1158 C C . PHE A 1 154 ? 64.378 25.058 58.856 1.00 45.87 178 PHE A C 1
ATOM 1159 O O . PHE A 1 154 ? 64.373 25.043 60.087 1.00 47.75 178 PHE A O 1
ATOM 1167 N N . VAL A 1 155 ? 63.801 24.115 58.118 1.00 39.74 179 VAL A N 1
ATOM 1168 C CA . VAL A 1 155 ? 63.180 22.946 58.725 1.00 39.32 179 VAL A CA 1
ATOM 1169 C C . VAL A 1 155 ? 64.237 22.102 59.433 1.00 39.61 179 VAL A C 1
ATOM 1170 O O . VAL A 1 155 ? 63.998 21.569 60.518 1.00 36.34 179 VAL A O 1
ATOM 1174 N N . ALA A 1 156 ? 65.411 21.996 58.817 1.00 40.03 180 ALA A N 1
ATOM 1175 C CA . ALA A 1 156 ? 66.519 21.248 59.400 1.00 37.37 180 ALA A CA 1
ATOM 1176 C C . ALA A 1 156 ? 67.013 21.915 60.680 1.00 38.42 180 ALA A C 1
ATOM 1177 O O . ALA A 1 156 ? 67.460 21.242 61.609 1.00 38.24 180 ALA A O 1
ATOM 1179 N N . GLY A 1 157 ? 66.928 23.241 60.722 1.00 39.68 181 GLY A N 1
ATOM 1180 C CA . GLY A 1 157 ? 67.324 23.994 61.897 1.00 42.22 181 GLY A CA 1
ATOM 1181 C C . GLY A 1 157 ? 66.297 23.897 63.009 1.00 45.13 181 GLY A C 1
ATOM 1182 O O . GLY A 1 157 ? 66.645 23.794 64.186 1.00 45.38 181 GLY A O 1
ATOM 1183 N N . ILE A 1 158 ? 65.024 23.934 62.632 1.00 44.59 182 ILE A N 1
ATOM 1184 C CA . ILE A 1 158 ? 63.939 23.820 63.596 1.00 46.71 182 ILE A CA 1
ATOM 1185 C C . ILE A 1 158 ? 63.923 22.435 64.242 1.00 44.32 182 ILE A C 1
ATOM 1186 O O . ILE A 1 158 ? 63.814 22.310 65.462 1.00 41.65 182 ILE A O 1
ATOM 1191 N N . THR A 1 159 ? 64.048 21.398 63.420 1.00 46.65 183 THR A N 1
ATOM 1192 C CA . THR A 1 159 ? 64.064 20.026 63.918 1.00 48.09 183 THR A CA 1
ATOM 1193 C C . THR A 1 159 ? 65.295 19.750 64.781 1.00 48.99 183 THR A C 1
ATOM 1194 O O . THR A 1 159 ? 65.237 18.955 65.717 1.00 49.97 183 THR A O 1
ATOM 1198 N N . THR A 1 160 ? 66.405 20.410 64.463 1.00 47.30 184 THR A N 1
ATOM 1199 C CA . THR A 1 160 ? 67.620 20.300 65.266 1.00 45.73 184 THR A CA 1
ATOM 1200 C C . THR A 1 160 ? 67.390 20.899 66.651 1.00 45.80 184 THR A C 1
ATOM 1201 O O . THR A 1 160 ? 67.825 20.344 67.662 1.00 47.24 184 THR A O 1
ATOM 1205 N N . TYR A 1 161 ? 66.693 22.030 66.685 1.00 44.29 185 TYR A N 1
ATOM 1206 C CA . TYR A 1 161 ? 66.347 22.696 67.937 1.00 47.78 185 TYR A CA 1
ATOM 1207 C C . TYR A 1 161 ? 65.478 21.811 68.828 1.00 49.73 185 TYR A C 1
ATOM 1208 O O . TYR A 1 161 ? 65.771 21.632 70.011 1.00 49.97 185 TYR A O 1
ATOM 1217 N N . PHE A 1 162 ? 64.409 21.263 68.257 1.00 50.79 186 PHE A N 1
ATOM 1218 C CA . PHE A 1 162 ? 63.478 20.433 69.017 1.00 53.91 186 PHE A CA 1
ATOM 1219 C C . PHE A 1 162 ? 64.066 19.069 69.366 1.00 55.02 186 PHE A C 1
ATOM 1220 O O . PHE A 1 162 ? 63.617 18.414 70.306 1.00 57.51 186 PHE A O 1
ATOM 1228 N N . GLN A 1 163 ? 65.070 18.644 68.607 1.00 56.43 187 GLN A N 1
ATOM 1229 C CA . GLN A 1 163 ? 65.765 17.397 68.900 1.00 61.41 187 GLN A CA 1
ATOM 1230 C C . GLN A 1 163 ? 66.598 17.564 70.164 1.00 62.95 187 GLN A C 1
ATOM 1231 O O . GLN A 1 163 ? 66.731 16.636 70.963 1.00 63.96 187 GLN A O 1
ATOM 1237 N N . PHE A 1 164 ? 67.152 18.760 70.338 1.00 61.36 188 PHE A N 1
ATOM 1238 C CA . PHE A 1 164 ? 67.956 19.076 71.512 1.00 61.12 188 PHE A CA 1
ATOM 1239 C C . PHE A 1 164 ? 67.083 19.368 72.727 1.00 63.10 188 PHE A C 1
ATOM 1240 O O . PHE A 1 164 ? 67.394 18.941 73.837 1.00 63.42 188 PHE A O 1
ATOM 12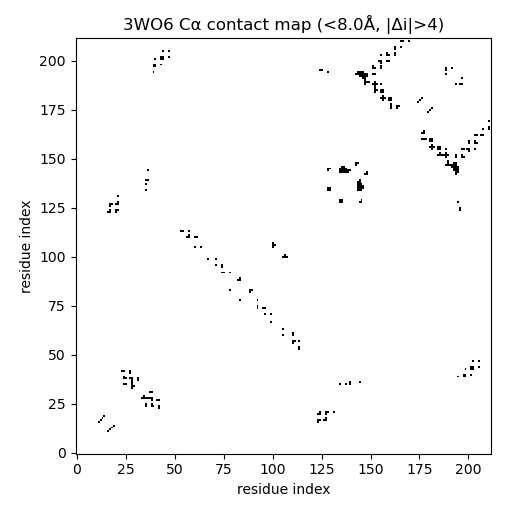48 N N . LYS A 1 165 ? 65.989 20.093 72.512 1.00 67.34 189 LYS A N 1
ATOM 1249 C CA . LYS A 1 165 ? 65.085 20.443 73.602 1.00 74.64 189 LYS A CA 1
ATOM 1250 C C . LYS A 1 165 ? 64.456 19.212 74.248 1.00 79.61 189 LYS A C 1
ATOM 1251 O O . LYS A 1 165 ? 64.302 19.154 75.468 1.00 81.62 189 LYS A O 1
ATOM 1257 N N . MET A 1 166 ? 64.094 18.233 73.426 1.00 81.46 190 MET A N 1
ATOM 1258 C CA . MET A 1 166 ? 63.503 16.997 73.925 1.00 83.86 190 MET A CA 1
ATOM 1259 C C . MET A 1 166 ? 64.530 16.173 74.695 1.00 86.12 190 MET A C 1
ATOM 1260 O O . MET A 1 166 ? 64.195 15.490 75.663 1.00 87.42 190 MET A O 1
ATOM 1265 N N . THR A 1 167 ? 65.784 16.248 74.259 1.00 87.94 191 THR A N 1
ATOM 1266 C CA . THR A 1 167 ? 66.874 15.528 74.907 1.00 88.55 191 THR A CA 1
ATOM 1267 C C . THR A 1 167 ? 67.126 16.059 76.315 1.00 89.97 191 THR A C 1
ATOM 1268 O O . THR A 1 167 ? 67.269 15.289 77.265 1.00 90.30 191 THR A O 1
ATOM 1272 N N . MET A 1 168 ? 67.172 17.382 76.440 1.00 90.83 192 MET A N 1
ATOM 1273 C CA . MET A 1 168 ? 67.426 18.029 77.722 1.00 93.04 192 MET A CA 1
ATOM 1274 C C . MET A 1 168 ? 66.253 17.858 78.683 1.00 95.45 192 MET A C 1
ATOM 1275 O O . MET A 1 168 ? 66.406 18.003 79.896 1.00 96.14 192 MET A O 1
ATOM 1280 N N . SER A 1 169 ? 65.083 17.550 78.134 1.00 98.51 193 SER A N 1
ATOM 1281 C CA . SER A 1 169 ? 63.897 17.308 78.946 1.00 101.44 193 SER A CA 1
ATOM 1282 C C . SER A 1 169 ? 63.848 15.852 79.392 1.00 101.73 193 SER A C 1
ATOM 1283 O O . SER A 1 169 ? 63.364 15.539 80.480 1.00 102.14 193 SER A O 1
ATOM 1286 N N . HIS A 1 170 ? 64.357 14.965 78.543 1.00 101.00 194 HIS A N 1
ATOM 1287 C CA . HIS A 1 170 ? 64.388 13.540 78.844 1.00 101.57 194 HIS A CA 1
ATOM 1288 C C . HIS A 1 170 ? 65.512 13.211 79.821 1.00 103.42 194 HIS A C 1
ATOM 1289 O O . HIS A 1 170 ? 65.324 13.261 81.038 1.00 105.32 194 HIS A O 1
ATOM 1291 N N . GLN A 1 191 ? 74.694 25.641 81.669 1.00 100.61 215 GLN A N 1
ATOM 1292 C CA . GLN A 1 191 ? 73.698 26.374 80.898 1.00 100.37 215 GLN A CA 1
ATOM 1293 C C . GLN A 1 191 ? 74.324 27.003 79.659 1.00 100.81 215 GLN A C 1
ATOM 1294 O O . GLN A 1 191 ? 73.621 27.504 78.781 1.00 100.33 215 GLN A O 1
ATOM 1296 N N . MET A 1 192 ? 75.652 26.973 79.596 1.00 101.13 216 MET A N 1
ATOM 1297 C CA . MET A 1 192 ? 76.376 27.515 78.454 1.00 98.80 216 MET A CA 1
ATOM 1298 C C . MET A 1 192 ? 76.326 26.546 77.279 1.00 93.94 216 MET A C 1
ATOM 1299 O O . MET A 1 192 ? 76.074 26.946 76.143 1.00 93.34 216 MET A O 1
ATOM 1301 N N . GLN A 1 193 ? 76.564 25.269 77.563 1.00 90.56 217 GLN A N 1
ATOM 1302 C CA . GLN A 1 193 ? 76.515 24.231 76.540 1.00 87.48 217 GLN A CA 1
ATOM 1303 C C . GLN A 1 193 ? 75.102 24.078 75.987 1.00 83.87 217 GLN A C 1
ATOM 1304 O O . GLN A 1 193 ? 74.917 23.707 74.829 1.00 82.92 217 GLN A O 1
ATOM 1306 N N . MET A 1 194 ? 74.109 24.367 76.823 1.00 81.18 218 MET A N 1
ATOM 1307 C CA . MET A 1 194 ? 72.713 24.304 76.407 1.00 76.98 218 MET A CA 1
ATOM 1308 C C . MET A 1 194 ? 72.418 25.370 75.358 1.00 74.62 218 MET A C 1
ATOM 1309 O O . MET A 1 194 ? 71.732 25.110 74.370 1.00 75.73 218 MET A O 1
ATOM 1311 N N . LYS A 1 195 ? 72.944 26.571 75.580 1.00 72.23 219 LYS A N 1
ATOM 1312 C CA . LYS A 1 195 ? 72.768 27.671 74.641 1.00 69.47 219 LYS A CA 1
ATOM 1313 C C . LYS A 1 195 ? 73.537 27.417 73.348 1.00 64.98 219 LYS A C 1
ATOM 1314 O O . LYS A 1 195 ? 73.160 27.909 72.287 1.00 63.87 219 LYS A O 1
ATOM 1320 N N . VAL A 1 196 ? 74.614 26.646 73.441 1.00 61.28 220 VAL A N 1
ATOM 1321 C CA . VAL A 1 196 ? 75.381 26.275 72.259 1.00 58.60 220 VAL A CA 1
ATOM 1322 C C . VAL A 1 196 ? 74.583 25.300 71.397 1.00 57.74 220 VAL A C 1
ATOM 1323 O O . VAL A 1 196 ? 74.532 25.432 70.175 1.00 56.75 220 VAL A O 1
ATOM 1327 N N . MET A 1 197 ? 73.946 24.330 72.044 1.00 57.19 221 MET A N 1
ATOM 1328 C CA . MET A 1 197 ? 73.157 23.332 71.331 1.00 55.16 221 MET A CA 1
ATOM 1329 C C . MET A 1 197 ? 71.850 23.913 70.801 1.00 51.57 221 MET A C 1
ATOM 1330 O O . MET A 1 197 ? 71.495 23.707 69.642 1.00 50.83 221 MET A O 1
ATOM 1335 N N . LEU A 1 198 ? 71.140 24.645 71.653 1.00 49.77 222 LEU A N 1
ATOM 1336 C CA . LEU A 1 198 ? 69.821 25.163 71.300 1.00 48.44 222 LEU A CA 1
ATOM 1337 C C . LEU A 1 198 ? 69.852 26.350 70.339 1.00 47.19 222 LEU A C 1
ATOM 1338 O O . LEU A 1 198 ? 68.939 26.519 69.530 1.00 48.81 222 LEU A O 1
ATOM 1343 N N . TYR A 1 199 ? 70.889 27.176 70.432 1.00 45.59 223 TYR A N 1
ATOM 1344 C CA . TYR A 1 199 ? 70.930 28.418 69.665 1.00 44.44 223 TYR A CA 1
ATOM 1345 C C . TYR A 1 199 ? 71.990 28.420 68.570 1.00 45.28 223 TYR A C 1
ATOM 1346 O O . TYR A 1 199 ? 71.691 28.710 67.413 1.00 47.35 223 TYR A O 1
ATOM 1355 N N . VAL A 1 200 ? 73.226 28.097 68.935 1.00 43.68 224 VAL A N 1
ATOM 1356 C CA . VAL A 1 200 ? 74.328 28.117 67.977 1.00 43.55 224 VAL A CA 1
ATOM 1357 C C . VAL A 1 200 ? 74.180 27.037 66.904 1.00 44.08 224 VAL A C 1
ATOM 1358 O O . VAL A 1 200 ? 74.317 27.315 65.712 1.00 46.24 224 VAL A O 1
ATOM 1362 N N . MET A 1 201 ? 73.889 25.812 67.334 1.00 45.26 225 MET A N 1
ATOM 1363 C CA . MET A 1 201 ? 73.783 24.667 66.426 1.00 45.88 225 MET A CA 1
ATOM 1364 C C . MET A 1 201 ? 72.747 24.801 65.295 1.00 44.74 225 MET A C 1
ATOM 1365 O O . MET A 1 201 ? 73.078 24.549 64.137 1.00 41.43 225 MET A O 1
ATOM 1370 N N . PRO A 1 202 ? 71.494 25.188 65.616 1.00 47.01 226 PRO A N 1
ATOM 1371 C CA . PRO A 1 202 ? 70.511 25.288 64.529 1.00 46.73 226 PRO A CA 1
ATOM 1372 C C . PRO A 1 202 ? 70.860 26.356 63.496 1.00 49.19 226 PRO A C 1
ATOM 1373 O O . PRO A 1 202 ? 70.541 26.185 62.320 1.00 49.72 226 PRO A O 1
ATOM 1377 N N . VAL A 1 203 ? 71.501 27.437 63.929 1.00 50.26 227 VAL A N 1
ATOM 1378 C CA . VAL A 1 203 ? 71.908 28.501 63.016 1.00 51.46 227 VAL A CA 1
ATOM 1379 C C . VAL A 1 203 ? 73.010 28.030 62.065 1.00 49.96 227 VAL A C 1
ATOM 1380 O O . VAL A 1 203 ? 73.010 28.375 60.883 1.00 48.64 227 VAL A O 1
ATOM 1384 N N . MET A 1 204 ? 73.941 27.233 62.583 1.00 48.95 228 MET A N 1
ATOM 1385 C CA . MET A 1 204 ? 75.007 26.673 61.759 1.00 49.60 228 MET A CA 1
ATOM 1386 C C . MET A 1 204 ? 74.439 25.740 60.694 1.00 46.40 228 MET A C 1
ATOM 1387 O O . MET A 1 204 ? 74.958 25.666 59.581 1.00 43.85 228 MET A O 1
ATOM 1392 N N . ILE A 1 205 ? 73.369 25.036 61.048 1.00 45.11 229 ILE A N 1
ATOM 1393 C CA . ILE A 1 205 ? 72.709 24.108 60.135 1.00 46.85 229 ILE A CA 1
ATOM 1394 C C . ILE A 1 205 ? 71.985 24.846 59.012 1.00 47.28 229 ILE A C 1
ATOM 1395 O O . ILE A 1 205 ? 72.060 24.449 57.848 1.00 47.32 229 ILE A O 1
ATOM 1400 N N . ILE A 1 206 ? 71.285 25.921 59.365 1.00 45.18 230 ILE A N 1
ATOM 1401 C CA . ILE A 1 206 ? 70.577 26.728 58.377 1.00 45.47 230 ILE A CA 1
ATOM 1402 C C . ILE A 1 206 ? 71.550 27.355 57.382 1.00 44.71 230 ILE A C 1
ATOM 1403 O O . ILE A 1 206 ? 71.347 27.273 56.171 1.00 47.08 230 ILE A O 1
ATOM 1408 N N . ILE A 1 207 ? 72.605 27.976 57.900 1.00 43.75 231 ILE A N 1
ATOM 1409 C CA . ILE A 1 207 ? 73.625 28.589 57.057 1.00 46.50 231 ILE A CA 1
ATOM 1410 C C . ILE A 1 207 ? 74.261 27.558 56.124 1.00 45.53 231 ILE A C 1
ATOM 1411 O O . ILE A 1 207 ? 74.389 27.792 54.921 1.00 47.42 231 ILE A O 1
ATOM 1416 N N . ALA A 1 208 ? 74.646 26.415 56.684 1.00 41.17 232 ALA A N 1
ATOM 1417 C CA . ALA A 1 208 ? 75.216 25.333 55.889 1.00 40.44 232 ALA A CA 1
ATOM 1418 C C . ALA A 1 208 ? 74.202 24.796 54.885 1.00 46.81 232 ALA A C 1
ATOM 1419 O O . ALA A 1 208 ? 74.541 24.528 53.733 1.00 51.89 232 ALA A O 1
ATOM 1421 N N . GLY A 1 209 ? 72.958 24.647 55.330 1.00 44.53 233 GLY A N 1
ATOM 1422 C CA . GLY A 1 209 ? 71.900 24.120 54.489 1.00 42.65 233 GLY A CA 1
ATOM 1423 C C . GLY A 1 209 ? 71.640 24.960 53.254 1.00 43.35 233 GLY A C 1
ATOM 1424 O O . GLY A 1 209 ? 71.417 24.426 52.168 1.00 44.70 233 GLY A O 1
ATOM 1425 N N . LEU A 1 210 ? 71.672 26.279 53.419 1.00 43.84 234 LEU A N 1
ATOM 1426 C CA . LEU A 1 210 ? 71.449 27.197 52.306 1.00 47.64 234 LEU A CA 1
ATOM 1427 C C . LEU A 1 210 ? 72.589 27.143 51.291 1.00 48.91 234 LEU A C 1
ATOM 1428 O O . LEU A 1 210 ? 72.415 27.511 50.129 1.00 49.77 234 LEU A O 1
ATOM 1433 N N . SER A 1 211 ? 73.753 26.681 51.739 1.00 49.11 235 SER A N 1
ATOM 1434 C CA . SER A 1 211 ? 74.937 26.615 50.888 1.00 52.03 235 SER A CA 1
ATOM 1435 C C . SER A 1 211 ? 75.082 25.248 50.225 1.00 52.50 235 SER A C 1
ATOM 1436 O O . SER A 1 211 ? 75.926 25.059 49.349 1.00 53.19 235 SER A O 1
ATOM 1439 N N . LEU A 1 212 ? 74.256 24.297 50.648 1.00 51.48 236 LEU A N 1
ATOM 1440 C CA . LEU A 1 212 ? 74.361 22.924 50.168 1.00 48.02 236 LEU A CA 1
ATOM 1441 C C . LEU A 1 212 ? 73.081 22.493 49.451 1.00 45.99 236 LEU A C 1
ATOM 1442 O O . LEU A 1 212 ? 72.026 23.096 49.654 1.00 46.64 236 LEU A O 1
ATOM 1447 N N . PRO A 1 213 ? 73.177 21.463 48.590 1.00 40.86 237 PRO A N 1
ATOM 1448 C CA . PRO A 1 213 ? 72.003 20.888 47.924 1.00 37.98 237 PRO A CA 1
ATOM 1449 C C . PRO A 1 213 ? 70.920 20.489 48.922 1.00 37.60 237 PRO A C 1
ATOM 1450 O O . PRO A 1 213 ? 71.238 20.109 50.049 1.00 34.20 237 PRO A O 1
ATOM 1454 N N . SER A 1 214 ? 69.660 20.573 48.502 1.00 38.32 238 SER A N 1
ATOM 1455 C CA . SER A 1 214 ? 68.527 20.315 49.389 1.00 37.98 238 SER A CA 1
ATOM 1456 C C . SER A 1 214 ? 68.501 18.887 49.930 1.00 38.27 238 SER A C 1
ATOM 1457 O O . SER A 1 214 ? 67.879 18.622 50.959 1.00 40.38 238 SER A O 1
ATOM 1460 N N . ALA A 1 215 ? 69.173 17.973 49.237 1.00 35.25 239 ALA A N 1
ATOM 1461 C CA . ALA A 1 215 ? 69.254 16.587 49.687 1.00 35.56 239 ALA A CA 1
ATOM 1462 C C . ALA A 1 215 ? 69.931 16.492 51.053 1.00 35.03 239 ALA A C 1
ATOM 1463 O O . ALA A 1 215 ? 69.561 15.658 51.880 1.00 34.71 239 ALA A O 1
ATOM 1465 N N . LEU A 1 216 ? 70.917 17.355 51.282 1.00 31.16 240 LEU A N 1
ATOM 1466 C CA . LEU A 1 216 ? 71.613 17.409 52.565 1.00 36.40 240 LEU A CA 1
ATOM 1467 C C . LEU A 1 216 ? 70.665 17.818 53.692 1.00 36.01 240 LEU A C 1
ATOM 1468 O O . LEU A 1 216 ? 70.672 17.215 54.764 1.00 36.50 240 LEU A O 1
ATOM 1473 N N . SER A 1 217 ? 69.853 18.841 53.448 1.00 34.38 241 SER A N 1
ATOM 1474 C CA . SER A 1 217 ? 68.879 19.293 54.438 1.00 32.91 241 SER A CA 1
ATOM 1475 C C . SER A 1 217 ? 67.829 18.225 54.729 1.00 34.64 241 SER A C 1
ATOM 1476 O O . SER A 1 217 ? 67.422 18.047 55.876 1.00 36.88 241 SER A O 1
ATOM 1479 N N . LEU A 1 218 ? 67.389 17.526 53.686 1.00 34.84 242 LEU A N 1
ATOM 1480 C CA . LEU A 1 218 ? 66.457 16.414 53.847 1.00 35.37 242 LEU A CA 1
ATOM 1481 C C . LEU A 1 218 ? 67.084 15.321 54.703 1.00 36.28 242 LEU A C 1
ATOM 1482 O O . LEU A 1 218 ? 66.436 14.757 55.584 1.00 37.58 242 LEU A O 1
ATOM 1487 N N . TYR A 1 219 ? 68.352 15.033 54.430 1.00 37.32 243 TYR A N 1
ATOM 1488 C CA . TYR A 1 219 ? 69.124 14.064 55.197 1.00 38.65 243 TYR A CA 1
ATOM 1489 C C . TYR A 1 219 ? 69.125 14.438 56.676 1.00 38.00 243 TYR A C 1
ATOM 1490 O O . TYR A 1 219 ? 68.915 13.589 57.545 1.00 34.86 243 TYR A O 1
ATOM 1499 N N . TRP A 1 220 ? 69.341 15.720 56.951 1.00 36.74 244 TRP A N 1
ATOM 1500 C CA . TRP A 1 220 ? 69.431 16.207 58.321 1.00 38.51 244 TRP A CA 1
ATOM 1501 C C . TRP A 1 220 ? 68.081 16.157 59.036 1.00 42.20 244 TRP A C 1
ATOM 1502 O O . TRP A 1 220 ? 68.012 15.832 60.222 1.00 40.48 244 TRP A O 1
ATOM 1513 N N . VAL A 1 221 ? 67.016 16.481 58.308 1.00 42.71 245 VAL A N 1
ATOM 1514 C CA . VAL A 1 221 ? 65.661 16.453 58.853 1.00 42.04 245 VAL A CA 1
ATOM 1515 C C . VAL A 1 221 ? 65.253 15.044 59.279 1.00 43.67 245 VAL A C 1
ATOM 1516 O O . VAL A 1 221 ? 64.779 14.837 60.398 1.00 45.31 245 VAL A O 1
ATOM 1520 N N . ILE A 1 222 ? 65.442 14.079 58.382 1.00 42.35 246 ILE A N 1
ATOM 1521 C CA . ILE A 1 222 ? 65.117 12.686 58.670 1.00 42.86 246 ILE A CA 1
ATOM 1522 C C . ILE A 1 222 ? 65.918 12.173 59.864 1.00 44.38 246 ILE A C 1
ATOM 1523 O O . ILE A 1 222 ? 65.382 11.481 60.731 1.00 45.87 246 ILE A O 1
ATOM 1528 N N . GLY A 1 223 ? 67.200 12.527 59.905 1.00 42.12 247 GLY A N 1
ATOM 1529 C CA . GLY A 1 223 ? 68.063 12.145 61.008 1.00 40.85 247 GLY A CA 1
ATOM 1530 C C . GLY A 1 223 ? 67.586 12.715 62.331 1.00 43.13 247 GLY A C 1
ATOM 1531 O O . GLY A 1 223 ? 67.597 12.027 63.352 1.00 42.06 247 GLY A O 1
ATOM 1532 N N . ASN A 1 224 ? 67.160 13.975 62.312 1.00 44.15 248 ASN A N 1
ATOM 1533 C CA . ASN A 1 224 ? 66.620 14.616 63.506 1.00 46.09 248 ASN A CA 1
ATOM 1534 C C . ASN A 1 224 ? 65.329 13.957 63.978 1.00 47.81 248 ASN A C 1
ATOM 1535 O O . ASN A 1 224 ? 65.168 13.677 65.165 1.00 49.73 248 ASN A O 1
ATOM 1540 N N . ILE A 1 225 ? 64.415 13.711 63.044 1.00 47.81 249 ILE A N 1
ATOM 1541 C CA . ILE A 1 225 ? 63.148 13.056 63.358 1.00 50.45 249 ILE A CA 1
ATOM 1542 C C . ILE A 1 225 ? 63.387 11.662 63.936 1.00 51.09 249 ILE A C 1
ATOM 1543 O O . ILE A 1 225 ? 62.715 11.248 64.882 1.00 51.72 249 ILE A O 1
ATOM 1548 N N . PHE A 1 226 ? 64.358 10.952 63.370 1.00 50.71 250 PHE A N 1
ATOM 1549 C CA . PHE A 1 226 ? 64.739 9.634 63.866 1.00 55.47 250 PHE A CA 1
ATOM 1550 C C . PHE A 1 226 ? 65.189 9.715 65.322 1.00 61.86 250 PHE A C 1
ATOM 1551 O O . PHE A 1 226 ? 64.729 8.946 66.166 1.00 65.56 250 PHE A O 1
ATOM 1559 N N . MET A 1 227 ? 66.090 10.652 65.605 1.00 60.44 251 MET A N 1
ATOM 1560 C CA . MET A 1 227 ? 66.616 10.836 66.954 1.00 60.78 251 MET A CA 1
ATOM 1561 C C . MET A 1 227 ? 65.522 11.245 67.936 1.00 62.61 251 MET A C 1
ATOM 1562 O O . MET A 1 227 ? 65.545 10.849 69.101 1.00 62.69 251 MET A O 1
ATOM 1564 N N . ILE A 1 228 ? 64.569 12.042 67.461 1.00 63.71 252 ILE A N 1
ATOM 1565 C CA . ILE A 1 228 ? 63.437 12.459 68.281 1.00 65.39 252 ILE A CA 1
ATOM 1566 C C . ILE A 1 228 ? 62.609 11.250 68.711 1.00 71.16 252 ILE A C 1
ATOM 1567 O O . ILE A 1 228 ? 62.241 11.118 69.880 1.00 73.05 252 ILE A O 1
ATOM 1572 N N . ILE A 1 229 ? 62.332 10.364 67.762 1.00 73.56 253 ILE A N 1
ATOM 1573 C CA . ILE A 1 229 ? 61.604 9.134 68.049 1.00 76.05 253 ILE A CA 1
ATOM 1574 C C . ILE A 1 229 ? 62.434 8.214 68.942 1.00 79.86 253 ILE A C 1
ATOM 1575 O O . ILE A 1 229 ? 61.912 7.590 69.867 1.00 79.23 253 ILE A O 1
ATOM 1580 N N . GLN A 1 230 ? 63.734 8.154 68.664 1.00 85.18 254 GLN A N 1
ATOM 1581 C CA . GLN A 1 230 ? 64.653 7.278 69.386 1.00 90.46 254 GLN A CA 1
ATOM 1582 C C . GLN A 1 230 ? 64.718 7.607 70.879 1.00 97.47 254 GLN A C 1
ATOM 1583 O O . GLN A 1 230 ? 64.935 6.721 71.707 1.00 96.30 254 GLN A O 1
ATOM 1589 N N . THR A 1 231 ? 64.529 8.878 71.220 1.00 78.36 255 THR A N 1
ATOM 1590 C CA . THR A 1 231 ? 64.516 9.295 72.618 1.00 81.71 255 THR A CA 1
ATOM 1591 C C . THR A 1 231 ? 63.209 8.895 73.297 1.00 85.00 255 THR A C 1
ATOM 1592 O O . THR A 1 231 ? 63.202 8.467 74.451 1.00 86.28 255 THR A O 1
ATOM 1596 N N . TYR A 1 232 ? 62.105 9.035 72.569 1.00 86.15 256 TYR A N 1
ATOM 1597 C CA . TYR A 1 232 ? 60.788 8.684 73.088 1.00 87.11 256 TYR A CA 1
ATOM 1598 C C . TYR A 1 232 ? 60.585 7.172 73.094 1.00 88.26 256 TYR A C 1
ATOM 1599 O O . TYR A 1 232 ? 60.599 6.539 74.150 1.00 88.89 256 TYR A O 1
#

Organism: Halalkalibacterium halodurans (strain ATCC BAA-125 / DSM 18197 / FERM 7344 / JCM 9153 / C-125) (NCBI:txid272558)

Foldseek 3Di:
DDDCPVVVVVVCCCPVQQVVLLVQQVVVCVVVVNCSLVSLLVVLVVVCVVCVVLVVVLVVLVVVVVVCVVPLVVLVVVVVPPDVPDVVSVVVSVVSVVVVCVVVVRDPPPSCVVVVVVVSNLVSNQVSCVPPVSQLQDDDDHFRQNAADQPLLLLLLVLQLVLLVLVVVLVPVSCCRNP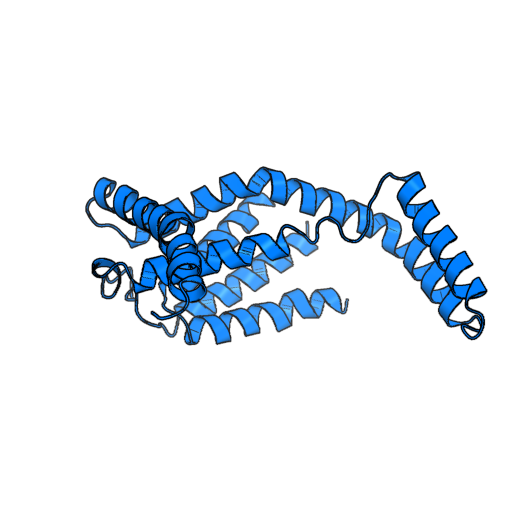VVSVVSSVVRNVGGSSSSSSSNSNSVSSSVVSD

InterPro domains:
  IPR001708 Membrane insertase YidC/ALB3/OXA1/COX18 [PTHR12428] (36-261)
  IPR023060 Membrane insertase YidC/YidC1/YidC2, Firmicutes [MF_01811] (4-263)
  IPR028055 Membrane insertase YidC/Oxa/ALB, C-terminal [PF02096] (56-259)
  IPR028055 Membrane insertase YidC/Oxa/ALB, C-terminal [TIGR03592] (59-258)

Secondary structure (DSSP, 8-state):
---THHHHHHHHHIIIIIHHHHHHHHHHHHHTTS-HHHHHHHHHHHHHHHHHHHHHHHHHHHHHHHHHHHHHHHHHHHHTTS-TTSHHHHHHHHHHHHHHHHHHT--TT-S-SHHHHHHHHHHHHHHHHHH-TTTTT-EETTEETTS--SSHHHHHHHHHHHHHHHHHH--HHHHIIIIIHHHHHHHHHHHS-HHHHHHHHHHHHHHHHHH-

B-factor: mean 65.62, std 26.58, range [27.4, 161.32]

Sequence (212 aa):
GQDPITSESEGIWNHFFVYPMSWLITTVANLLNGSYGLSIIIVTILIRLALLPLTLKQQKSMRAMQVIRPEMEAIQKKYKEKASKDPKVQQEMQKELLGLYQKHGVNPMAGCLPLFIQLPILMAFYFAIMRTEEIRYHTFLWFDLGQPDYILPFVAGITTYFQFKMTMSHQMQMKVMLYVMPVMIIIAGLSLPSALSLYWVIGNIFMIIQTY

Radius of gyration: 21.76 Å; Cα contacts (8 Å, |Δi|>4): 194; chains: 1; bounding box: 47×29×58 Å

Nearest PDB structures (foldseek):
  3wo6-assembly1_A  TM=1.005E+00  e=2.527E-28  Halalkalibacterium halodurans C-125
  3wo7-assembly1_A  TM=9.060E-01  e=5.812E-24  Halalkalibacterium halodurans C-125
  3wo7-assembly2_B  TM=9.095E-01  e=1.375E-23  Halalkalibacterium halodurans C-125